Protein AF-A0A8J2Y7I3-F1 (afdb_monomer)

Mean predicted aligned error: 10.1 Å

pLDDT: mean 81.09, std 16.13, range [36.69, 97.31]

Organism: NCBI:txid1526572

Nearest PDB structures (foldseek):
  4r7k-assembly1_D  TM=1.883E-01  e=4.097E-01  Helicobacter pylori J99
  8aaq-assembly1_A  TM=2.638E-01  e=1.779E+00  Bombyx mori
  4fei-assembly1_A-2  TM=1.845E-01  e=6.520E+00  Deinococcus radiodurans R1 = ATCC 13939 = DSM 20539

Foldseek 3Di:
DDDDDDPPDPPPPPPDDDDPLAQDAQDDLLGLCVLQLVQCPPPDHPPVQFRAFDDDDPDGDPFKTWGSGAAAPWTKIKGKDAQPPNRFKIKIKIKYWNDDDAAPPQVVVVVVLVVSQVVNVVSVVVRVPDQWDWDWDFDDPQFPTKIKIFIDGPDDPDDPPPDDDDRQKMWMWTAADPPRDDDDHHGIIIMIMGMDMDTDD

Sequence (201 aa):
MRRVTALILPALVLAACSGDNKAIAASGPCGPLQPVFDSRTNAVPFETVRKAKFKLGEVELDDKVTTGITLGDNLCTTSVMEGFFGQDANIYIFNCPVFQAGTLDREANEARAMEAFSRVEAMVTSCLGPDFIAETSEESTDLEVFRKTIWDFVDPPEIAAGSFRADPAYLELSYSPFMRGRSGPSGWLVELQLQEQRATE

Solvent-accessible surface area (backbone atoms only — not comparable to full-atom values): 11793 Å² total; per-residue (Å²): 141,83,80,90,79,89,81,78,78,80,80,78,76,85,81,78,85,83,69,87,76,63,64,58,79,61,59,63,97,41,36,60,49,24,64,53,63,66,20,62,77,42,96,56,61,45,53,87,42,54,68,44,68,29,62,66,84,92,44,71,40,93,52,33,26,30,34,31,39,55,39,79,95,29,72,19,34,37,36,54,47,74,46,44,85,91,50,52,24,31,40,33,34,41,42,27,46,46,40,76,43,55,65,70,62,52,72,70,48,46,58,54,41,52,52,53,45,56,55,49,51,55,46,51,57,71,58,67,46,88,61,42,43,78,49,76,46,67,79,55,98,86,41,87,41,40,35,37,38,37,40,40,59,72,78,63,80,89,69,64,90,91,64,87,79,78,72,44,24,36,38,40,37,39,34,31,56,88,86,70,60,80,88,64,80,48,11,39,41,21,38,40,38,39,39,48,79,41,71,56,130

Radius of gyration: 21.7 Å; Cα contacts (8 Å, |Δi|>4): 371; chains: 1; bounding box: 41×83×61 Å

Structure (mmCIF, N/CA/C/O backbone):
data_AF-A0A8J2Y7I3-F1
#
_entry.id   AF-A0A8J2Y7I3-F1
#
loop_
_atom_site.group_PDB
_atom_site.id
_atom_site.type_symbol
_atom_site.label_atom_id
_atom_site.label_alt_id
_atom_site.label_comp_id
_atom_site.label_asym_id
_atom_site.label_entity_id
_atom_site.label_seq_id
_atom_site.pdbx_PDB_ins_code
_atom_site.Cartn_x
_atom_site.Cartn_y
_atom_site.Cartn_z
_atom_site.occupancy
_atom_site.B_iso_or_equiv
_atom_site.auth_seq_id
_atom_site.auth_comp_id
_atom_site.auth_asym_id
_atom_site.auth_atom_id
_atom_site.pdbx_PDB_model_num
ATOM 1 N N . MET A 1 1 ? -8.511 -65.157 -36.417 1.00 45.75 1 MET A N 1
ATOM 2 C CA . MET A 1 1 ? -7.705 -64.910 -35.200 1.00 45.75 1 MET A CA 1
ATOM 3 C C . MET A 1 1 ? -6.961 -63.589 -35.349 1.00 45.75 1 MET A C 1
ATOM 5 O O . MET A 1 1 ? -6.028 -63.523 -36.136 1.00 45.75 1 MET A O 1
ATOM 9 N N . ARG A 1 2 ? -7.364 -62.541 -34.623 1.00 36.69 2 ARG A N 1
ATOM 10 C CA . ARG A 1 2 ? -6.494 -61.404 -34.284 1.00 36.69 2 ARG A CA 1
ATOM 11 C C . ARG A 1 2 ? -7.032 -60.726 -33.023 1.00 36.69 2 ARG A C 1
ATOM 13 O O . ARG A 1 2 ? -8.237 -60.582 -32.860 1.00 36.69 2 ARG A O 1
ATOM 20 N N .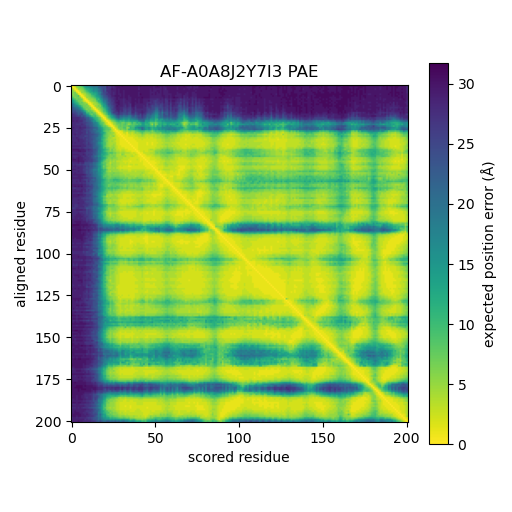 ARG A 1 3 ? -6.099 -60.471 -32.111 1.00 40.94 3 ARG A N 1
ATOM 21 C CA . ARG A 1 3 ? -6.239 -60.032 -30.720 1.00 40.94 3 ARG A CA 1
ATOM 22 C C . ARG A 1 3 ? -6.631 -58.548 -30.613 1.00 40.94 3 ARG A C 1
ATOM 24 O O . ARG A 1 3 ? -6.221 -57.796 -31.484 1.00 40.94 3 ARG A O 1
ATOM 31 N N . VAL A 1 4 ? -7.359 -58.224 -29.527 1.00 44.81 4 VAL A N 1
ATOM 32 C CA . VAL A 1 4 ? -7.098 -57.195 -28.477 1.00 44.81 4 VAL A CA 1
ATOM 33 C C . VAL A 1 4 ? -6.720 -55.797 -29.018 1.00 44.81 4 VAL A C 1
ATOM 35 O O . VAL A 1 4 ? -5.835 -55.676 -29.848 1.00 44.81 4 VAL A O 1
ATOM 38 N N . THR A 1 5 ? -7.369 -54.694 -28.633 1.00 48.00 5 THR A N 1
ATOM 39 C CA . THR A 1 5 ? -7.278 -54.111 -27.283 1.00 48.00 5 THR A CA 1
ATOM 40 C C . THR A 1 5 ? -8.409 -53.108 -27.048 1.00 48.00 5 THR A C 1
ATOM 42 O O . THR A 1 5 ? -8.577 -52.164 -27.816 1.00 48.00 5 THR A O 1
ATOM 45 N N . ALA A 1 6 ? -9.154 -53.295 -25.958 1.00 50.59 6 ALA A N 1
ATOM 46 C CA . ALA A 1 6 ? -10.011 -52.272 -25.379 1.00 50.59 6 ALA A CA 1
ATOM 47 C C . ALA A 1 6 ? -9.127 -51.209 -24.707 1.00 50.59 6 ALA A C 1
ATOM 49 O O . ALA A 1 6 ? -8.433 -51.509 -23.737 1.00 50.59 6 ALA A O 1
ATOM 50 N N . LEU A 1 7 ? -9.136 -49.983 -25.227 1.00 44.59 7 LEU A N 1
ATOM 51 C CA . LEU A 1 7 ? -8.574 -48.816 -24.550 1.00 44.59 7 LEU A CA 1
ATOM 52 C C . LEU A 1 7 ? -9.696 -48.169 -23.734 1.00 44.59 7 LEU A C 1
ATOM 54 O O . LEU A 1 7 ? -10.462 -47.348 -24.228 1.00 44.59 7 LEU A O 1
ATOM 58 N N . ILE A 1 8 ? -9.815 -48.601 -22.482 1.00 49.00 8 ILE A N 1
ATOM 59 C CA . ILE A 1 8 ? -10.573 -47.885 -21.459 1.00 49.00 8 ILE A CA 1
ATOM 60 C C . ILE A 1 8 ? -9.664 -46.735 -21.019 1.00 49.00 8 ILE A C 1
ATOM 62 O O . ILE A 1 8 ? -8.677 -46.965 -20.323 1.00 49.00 8 ILE A O 1
ATOM 66 N N . LEU A 1 9 ? -9.948 -45.513 -21.478 1.00 41.12 9 LEU A N 1
ATOM 67 C CA . LEU A 1 9 ? -9.339 -44.311 -20.910 1.00 41.12 9 LEU A CA 1
ATOM 68 C C . LEU A 1 9 ? -9.836 -44.162 -19.462 1.00 41.12 9 LEU A C 1
ATOM 70 O O . LEU A 1 9 ? -11.047 -44.036 -19.263 1.00 41.12 9 LEU A O 1
ATOM 74 N N . PRO A 1 10 ? -8.955 -44.112 -18.451 1.00 45.62 10 PRO A N 1
ATOM 75 C CA . PRO A 1 10 ? -9.337 -43.577 -17.162 1.00 45.62 10 PRO A CA 1
ATOM 76 C C . PRO A 1 10 ? -9.386 -42.055 -17.314 1.00 45.62 10 PRO A C 1
ATOM 78 O O . PRO A 1 10 ? -8.354 -41.388 -17.386 1.00 45.62 10 PRO A O 1
ATOM 81 N N . ALA A 1 11 ? -10.594 -41.498 -17.397 1.00 46.88 11 ALA A N 1
ATOM 82 C CA . ALA A 1 11 ? -10.802 -40.081 -17.146 1.00 46.88 11 ALA A CA 1
ATOM 83 C C . ALA A 1 11 ? -10.459 -39.833 -15.671 1.00 46.88 11 ALA A C 1
ATOM 85 O O . ALA A 1 11 ? -11.276 -40.057 -14.779 1.00 46.88 11 ALA A O 1
ATOM 86 N N . LEU A 1 12 ? -9.207 -39.450 -15.419 1.00 48.09 12 LEU A N 1
ATOM 87 C CA . LEU A 1 12 ? -8.770 -38.896 -14.147 1.00 48.09 12 LEU A CA 1
ATOM 88 C C . LEU A 1 12 ? -9.594 -37.637 -13.884 1.00 48.09 12 LEU A C 1
ATOM 90 O O . LEU A 1 12 ? -9.344 -36.571 -14.443 1.00 48.09 12 LEU A O 1
ATOM 94 N N . VAL A 1 13 ? -10.601 -37.784 -13.031 1.00 47.31 13 VAL A N 1
ATOM 95 C CA . VAL A 1 13 ? -11.287 -36.672 -12.389 1.00 47.31 13 VAL A CA 1
ATOM 96 C C . VAL A 1 13 ? -10.284 -36.059 -11.412 1.00 47.31 13 VAL A C 1
ATOM 98 O O . VAL A 1 13 ? -10.149 -36.503 -10.275 1.00 47.31 13 VAL A O 1
ATOM 101 N N . LEU A 1 14 ? -9.543 -35.051 -11.873 1.00 40.88 14 LEU A N 1
ATOM 102 C CA . LEU A 1 14 ? -8.829 -34.105 -11.014 1.00 40.88 14 LEU A CA 1
ATOM 103 C C . LEU A 1 14 ? -9.869 -33.194 -10.345 1.00 40.88 14 LEU A C 1
ATOM 105 O O . LEU A 1 14 ? -10.012 -32.026 -10.684 1.00 40.88 14 LEU A O 1
ATOM 109 N N . ALA A 1 15 ? -10.640 -33.757 -9.418 1.00 50.94 15 ALA A N 1
ATOM 110 C CA . ALA A 1 15 ? -11.396 -32.995 -8.437 1.00 50.94 15 ALA A CA 1
ATOM 111 C C . ALA A 1 15 ? -10.616 -33.059 -7.124 1.00 50.94 15 ALA A C 1
ATOM 113 O O . ALA A 1 15 ? -10.857 -33.922 -6.285 1.00 50.94 15 ALA A O 1
ATOM 114 N N . ALA A 1 16 ? -9.636 -32.171 -6.976 1.00 39.75 16 ALA A N 1
ATOM 115 C CA . ALA A 1 16 ? -9.019 -31.900 -5.689 1.00 39.75 16 ALA A CA 1
ATOM 116 C C . ALA A 1 16 ? -8.517 -30.451 -5.642 1.00 39.75 16 ALA A C 1
ATOM 118 O O . ALA A 1 16 ? -7.745 -30.024 -6.496 1.00 39.75 16 ALA A O 1
ATOM 119 N N . CYS A 1 17 ? -8.955 -29.756 -4.589 1.00 39.66 17 CYS A N 1
ATOM 120 C CA . CYS A 1 17 ? -8.403 -28.515 -4.045 1.00 39.66 17 CYS A CA 1
ATOM 121 C C . CYS A 1 17 ? -8.748 -27.202 -4.767 1.00 39.66 17 CYS A C 1
ATOM 123 O O . CYS A 1 17 ? -7.866 -26.453 -5.169 1.00 39.66 17 CYS A O 1
ATOM 125 N N . SER A 1 18 ? -10.031 -26.840 -4.802 1.00 38.44 18 SER A N 1
ATOM 126 C CA . SER A 1 18 ? -10.415 -25.424 -4.777 1.00 38.44 18 SER A CA 1
ATOM 127 C C . SER A 1 18 ? -10.920 -25.090 -3.375 1.00 38.44 18 SER A C 1
ATOM 129 O O . SER A 1 18 ? -12.122 -25.125 -3.118 1.00 38.44 18 SER A O 1
ATOM 131 N N . GLY A 1 19 ? -9.994 -24.819 -2.450 1.00 42.75 19 GLY A N 1
ATOM 132 C CA . GLY A 1 19 ? -10.342 -23.994 -1.292 1.00 42.75 19 GLY A CA 1
ATOM 133 C C . GLY A 1 19 ? -10.912 -22.669 -1.801 1.00 42.75 19 GLY A C 1
ATOM 134 O O . GLY A 1 19 ? -10.543 -22.235 -2.894 1.00 42.75 19 GLY A O 1
ATOM 135 N N . ASP A 1 20 ? -11.835 -22.074 -1.049 1.00 44.38 20 ASP A N 1
ATOM 136 C CA . ASP A 1 20 ? -12.648 -20.898 -1.395 1.00 44.38 20 ASP A CA 1
ATOM 137 C C . ASP A 1 20 ? -11.856 -19.580 -1.597 1.00 44.38 20 ASP A C 1
ATOM 139 O O . ASP A 1 20 ? -12.253 -18.503 -1.160 1.00 44.38 20 ASP A O 1
ATOM 143 N N . ASN A 1 21 ? -10.756 -19.619 -2.346 1.00 51.75 21 ASN A N 1
ATOM 144 C CA . ASN A 1 21 ? -9.993 -18.468 -2.821 1.00 51.75 21 ASN A CA 1
ATOM 145 C C . ASN A 1 21 ? -10.613 -17.901 -4.104 1.00 51.75 21 ASN A C 1
ATOM 147 O O . ASN A 1 21 ? -9.917 -17.613 -5.078 1.00 51.75 21 ASN A O 1
ATOM 151 N N . LYS A 1 22 ? -11.943 -17.774 -4.154 1.00 58.47 22 LYS A N 1
ATOM 152 C CA . LYS A 1 22 ? -12.572 -17.049 -5.260 1.00 58.47 22 LYS A CA 1
ATOM 153 C C . LYS A 1 22 ? -12.200 -15.577 -5.130 1.00 58.47 22 LYS A C 1
ATOM 155 O O . LYS A 1 22 ? -12.547 -14.939 -4.131 1.00 58.47 22 LYS A O 1
ATOM 160 N N . ALA A 1 23 ? -11.506 -15.070 -6.148 1.00 63.53 23 ALA A N 1
ATOM 161 C CA . ALA A 1 23 ? -11.248 -13.648 -6.305 1.00 63.53 23 ALA A CA 1
ATOM 162 C C . ALA A 1 23 ? -12.571 -12.881 -6.195 1.00 63.53 23 ALA A C 1
ATOM 164 O O . ALA A 1 23 ? -13.591 -13.288 -6.765 1.00 63.53 23 ALA A O 1
ATOM 165 N N . ILE A 1 24 ? -12.568 -11.799 -5.423 1.00 71.88 24 ILE A N 1
ATOM 166 C CA . ILE A 1 24 ? -13.715 -10.902 -5.345 1.00 71.88 24 ILE A CA 1
ATOM 167 C C . ILE A 1 24 ? -13.763 -10.162 -6.681 1.00 71.88 24 ILE A C 1
ATOM 169 O O . ILE A 1 24 ? -12.772 -9.571 -7.107 1.00 71.88 24 ILE A O 1
ATOM 173 N N . ALA A 1 25 ? -14.898 -10.248 -7.374 1.00 61.50 25 ALA A N 1
ATOM 174 C CA . ALA A 1 25 ? -15.054 -9.591 -8.661 1.00 61.50 25 ALA A CA 1
ATOM 175 C C . ALA A 1 25 ? -14.895 -8.073 -8.493 1.00 61.50 25 ALA A C 1
ATOM 177 O O . 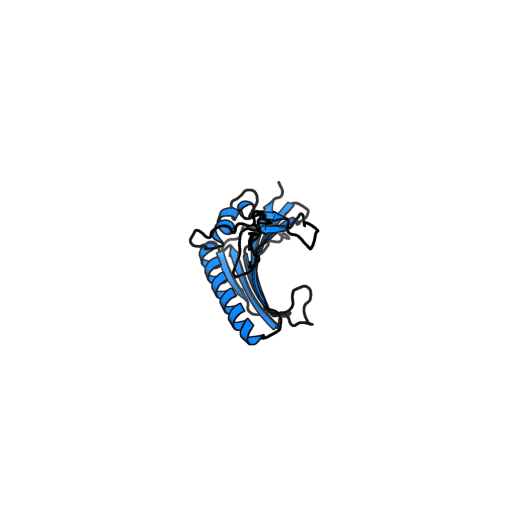ALA A 1 25 ? -15.534 -7.471 -7.631 1.00 61.50 25 ALA A O 1
ATOM 178 N N . ALA A 1 26 ? -14.054 -7.466 -9.331 1.00 64.94 26 ALA A N 1
ATOM 179 C CA . ALA A 1 26 ? -13.940 -6.019 -9.411 1.00 64.94 26 ALA A CA 1
ATOM 180 C C . ALA A 1 26 ? -15.267 -5.438 -9.921 1.00 64.94 26 ALA A C 1
ATOM 182 O O . ALA A 1 26 ? -15.708 -5.753 -11.028 1.00 64.94 26 ALA A O 1
ATOM 183 N N . SER A 1 27 ? -15.903 -4.586 -9.126 1.00 64.81 27 SER A N 1
ATOM 184 C CA . SER A 1 27 ? -17.104 -3.854 -9.522 1.00 64.81 27 SER A CA 1
ATOM 185 C C . SER A 1 27 ? -17.037 -2.458 -8.929 1.00 64.81 27 SER A C 1
ATOM 187 O O . SER A 1 27 ? -16.924 -2.352 -7.717 1.00 64.81 27 SER A O 1
ATOM 189 N N . GLY A 1 28 ? -17.110 -1.413 -9.755 1.00 77.56 28 GLY A N 1
ATOM 190 C CA . GLY A 1 28 ? -17.073 -0.015 -9.310 1.00 77.56 28 GLY A CA 1
ATOM 191 C C . GLY A 1 28 ? -15.923 0.798 -9.919 1.00 77.56 28 GLY A C 1
ATOM 192 O O . GLY A 1 28 ? -15.053 0.233 -10.588 1.00 77.56 28 GLY A O 1
ATOM 193 N N . PRO A 1 29 ? -15.922 2.129 -9.722 1.00 82.88 29 PRO A N 1
ATOM 194 C CA . PRO A 1 29 ? -14.908 3.033 -10.274 1.00 82.88 29 PRO A CA 1
ATOM 195 C C . PRO A 1 29 ? -13.489 2.742 -9.763 1.00 82.88 29 PRO A C 1
ATOM 197 O O . PRO A 1 29 ? -12.528 3.022 -10.470 1.00 82.88 29 PRO A O 1
ATOM 200 N N . CYS A 1 30 ? -13.355 2.111 -8.591 1.00 87.00 30 CYS A N 1
ATOM 201 C CA . CYS A 1 30 ? -12.068 1.737 -7.999 1.00 87.00 30 CYS A CA 1
ATOM 202 C C . CYS A 1 30 ? -11.513 0.387 -8.457 1.00 87.00 30 CYS A C 1
ATOM 204 O O . CYS A 1 30 ? -10.521 -0.098 -7.906 1.00 87.00 30 CYS A O 1
ATOM 206 N N . GLY A 1 31 ? -12.159 -0.253 -9.435 1.00 87.00 31 GLY A N 1
ATOM 207 C CA . GLY A 1 31 ? -11.710 -1.528 -9.979 1.00 87.00 31 GLY A CA 1
ATOM 208 C C . GLY A 1 31 ? -11.547 -2.595 -8.883 1.00 87.00 31 GLY A C 1
ATOM 209 O O . GLY A 1 31 ? -12.456 -2.769 -8.067 1.00 87.00 31 GLY A O 1
ATOM 210 N N . PRO A 1 32 ? -10.411 -3.319 -8.835 1.00 88.06 32 PRO A N 1
ATOM 211 C CA . PRO A 1 32 ? -10.169 -4.350 -7.824 1.00 88.06 32 PRO A CA 1
ATOM 212 C C . PRO A 1 32 ? -10.141 -3.832 -6.381 1.00 88.06 32 PRO A C 1
ATOM 214 O O . PRO A 1 32 ? -10.346 -4.618 -5.464 1.00 88.06 32 PRO A O 1
ATOM 217 N N . LEU A 1 33 ? -9.900 -2.534 -6.159 1.00 89.88 33 LEU A N 1
ATOM 218 C CA . LEU A 1 33 ? -9.852 -1.953 -4.816 1.00 89.88 33 LEU A CA 1
ATOM 219 C C . LEU A 1 33 ? -11.216 -1.514 -4.287 1.00 89.88 33 LEU A C 1
ATOM 221 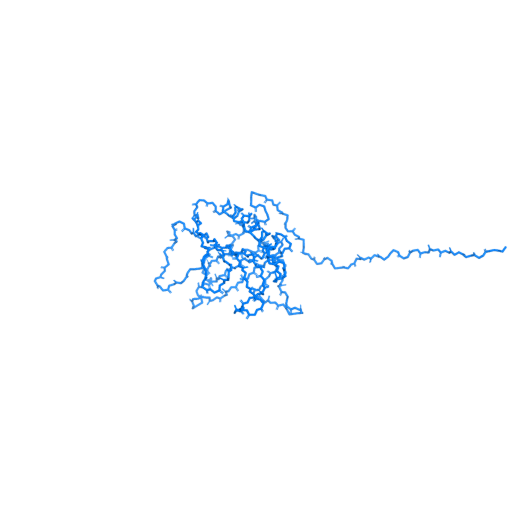O O . LEU A 1 33 ? -11.307 -1.188 -3.106 1.00 89.88 33 LEU A O 1
ATOM 225 N N . GLN A 1 34 ? -12.276 -1.519 -5.105 1.00 89.94 34 GLN A N 1
ATOM 226 C CA . GLN A 1 34 ? -13.598 -1.079 -4.645 1.00 89.94 34 GLN A CA 1
ATOM 227 C C . GLN A 1 34 ? -14.035 -1.768 -3.340 1.00 89.94 34 GLN A C 1
ATOM 229 O O . GLN A 1 34 ? -14.357 -1.054 -2.394 1.00 89.94 34 GLN A O 1
ATOM 234 N N . PRO A 1 35 ? -13.948 -3.108 -3.203 1.00 89.62 35 PRO A N 1
ATOM 235 C CA . PRO A 1 35 ? -14.367 -3.775 -1.972 1.00 89.62 35 PRO A CA 1
ATOM 236 C C . PRO A 1 35 ? -13.547 -3.350 -0.748 1.00 89.62 35 PRO A C 1
ATOM 238 O O . PRO A 1 35 ? -14.047 -3.382 0.372 1.00 89.62 35 PRO A O 1
ATOM 241 N N . VAL A 1 36 ? -12.287 -2.950 -0.956 1.00 90.12 36 VAL A N 1
ATOM 242 C CA . VAL A 1 36 ? -11.408 -2.456 0.107 1.00 90.12 36 VAL A CA 1
ATOM 243 C C . VAL A 1 36 ? -11.879 -1.080 0.561 1.00 90.12 36 VAL A C 1
ATOM 245 O O . VAL A 1 36 ? -12.068 -0.883 1.757 1.00 90.12 36 VAL A O 1
ATOM 248 N N . PHE A 1 37 ? -12.140 -0.162 -0.374 1.00 87.88 37 PHE A N 1
ATOM 249 C CA . PHE A 1 37 ? -12.641 1.177 -0.053 1.00 87.88 37 PHE A CA 1
ATOM 250 C C . PHE A 1 37 ? -14.029 1.154 0.593 1.00 87.88 37 PHE A C 1
ATOM 252 O O . PHE A 1 37 ? -14.249 1.871 1.568 1.00 87.88 37 PHE A O 1
ATOM 259 N N . ASP A 1 38 ? -14.919 0.277 0.134 1.00 85.62 38 ASP A N 1
ATOM 260 C CA . ASP A 1 38 ? -16.250 0.110 0.725 1.00 85.62 38 ASP A CA 1
ATOM 261 C C . ASP A 1 38 ? -16.156 -0.398 2.176 1.00 85.62 38 ASP A C 1
ATOM 263 O O . ASP A 1 38 ? -16.920 0.014 3.049 1.00 85.62 38 ASP A O 1
ATOM 267 N N . SER A 1 39 ? -15.169 -1.256 2.460 1.00 84.31 39 SER A N 1
ATOM 268 C CA . SER A 1 39 ? -14.995 -1.900 3.767 1.00 84.31 39 SER A CA 1
ATOM 269 C C . SER A 1 39 ? -14.407 -1.014 4.869 1.00 84.31 39 SER A C 1
ATOM 271 O O . SER A 1 39 ? -14.374 -1.429 6.027 1.00 84.31 39 SER A O 1
ATOM 273 N N . ARG A 1 40 ? -13.953 0.199 4.534 1.00 76.25 40 ARG A N 1
ATOM 274 C CA . ARG A 1 40 ? -13.357 1.163 5.484 1.00 76.25 40 ARG A CA 1
ATOM 275 C C . ARG A 1 40 ? -14.366 1.687 6.502 1.00 76.25 40 ARG A C 1
ATOM 277 O O . ARG A 1 40 ? -14.021 2.178 7.566 1.00 76.25 40 ARG A O 1
ATOM 284 N N . THR A 1 41 ? -15.650 1.604 6.167 1.00 77.31 41 THR A N 1
ATOM 285 C CA . THR A 1 41 ? -16.737 2.061 7.043 1.00 77.31 41 THR A CA 1
ATOM 286 C C . THR A 1 41 ? -17.293 0.953 7.938 1.00 77.31 41 THR A C 1
ATOM 288 O O . THR A 1 41 ? -18.167 1.217 8.762 1.00 77.31 41 THR A O 1
ATOM 291 N N . ASN A 1 42 ? -16.786 -0.276 7.810 1.00 84.00 42 ASN A N 1
ATOM 292 C CA . ASN A 1 42 ? -17.199 -1.394 8.650 1.00 84.00 42 ASN A CA 1
ATOM 293 C C . ASN A 1 42 ? -16.734 -1.212 10.100 1.00 84.00 42 ASN A C 1
ATOM 295 O O . ASN A 1 42 ? -15.761 -0.511 10.372 1.00 84.00 42 ASN A O 1
ATOM 299 N N . ALA A 1 43 ? -17.394 -1.921 11.022 1.00 83.56 43 ALA A N 1
ATOM 300 C CA . ALA A 1 43 ? -16.982 -1.976 12.426 1.00 83.56 43 ALA A CA 1
ATOM 301 C C . ALA A 1 43 ? -15.543 -2.500 12.577 1.00 83.56 43 ALA A C 1
ATOM 303 O O . ALA A 1 43 ? -14.744 -1.923 13.309 1.00 83.56 43 ALA A O 1
ATOM 304 N N . VAL A 1 44 ? -15.194 -3.548 11.822 1.00 87.38 44 VAL A N 1
ATOM 305 C CA . VAL A 1 44 ? -13.818 -4.032 11.680 1.00 87.38 44 VAL A CA 1
ATOM 306 C C . VAL A 1 44 ? -13.317 -3.693 10.269 1.00 87.38 44 VAL A C 1
ATOM 308 O O . VAL A 1 44 ? -13.826 -4.249 9.285 1.00 87.38 44 VAL A O 1
ATOM 311 N N . PRO A 1 45 ? -12.308 -2.813 10.128 1.00 88.56 45 PRO A N 1
ATOM 312 C CA . PRO A 1 45 ? -11.791 -2.426 8.821 1.00 88.56 45 PRO A CA 1
ATOM 313 C C . PRO A 1 45 ? -11.280 -3.623 8.013 1.00 88.56 45 PRO A C 1
ATOM 315 O O . PRO A 1 45 ? -10.654 -4.558 8.535 1.00 88.56 45 PRO A O 1
ATOM 318 N N . PHE A 1 46 ? -11.557 -3.593 6.708 1.00 90.56 46 PHE A N 1
ATOM 319 C CA . PHE A 1 46 ? -11.156 -4.613 5.731 1.00 90.56 46 PHE A CA 1
ATOM 320 C C . PHE A 1 46 ? -11.708 -6.023 5.977 1.00 90.56 46 PHE A C 1
ATOM 322 O O . PHE A 1 46 ? -11.301 -6.962 5.298 1.00 90.56 46 PHE A O 1
ATOM 329 N N . GLU A 1 47 ? -12.636 -6.214 6.918 1.00 89.12 47 GLU A N 1
ATOM 330 C CA . GLU A 1 47 ? -13.153 -7.545 7.254 1.00 89.12 47 GLU A CA 1
ATOM 331 C C . GLU A 1 47 ? -13.807 -8.248 6.058 1.00 89.12 47 GLU A C 1
ATOM 333 O O . GLU A 1 47 ? -13.569 -9.431 5.823 1.00 89.12 47 GLU A O 1
ATOM 338 N N . THR A 1 48 ? -14.555 -7.515 5.234 1.00 88.06 48 THR A N 1
ATOM 339 C CA . THR A 1 48 ? -15.310 -8.077 4.103 1.00 88.06 48 THR A CA 1
ATOM 340 C C . THR A 1 48 ? -14.432 -8.623 2.979 1.00 88.06 48 THR A C 1
ATOM 342 O O . THR A 1 48 ? -14.901 -9.436 2.179 1.00 88.06 48 THR A O 1
ATOM 345 N N . VAL A 1 49 ? -13.163 -8.206 2.903 1.00 90.31 49 VAL A N 1
ATOM 346 C CA . VAL A 1 49 ? -12.221 -8.706 1.892 1.00 90.31 49 VAL A CA 1
ATOM 347 C C . VAL A 1 49 ? -11.389 -9.893 2.377 1.00 90.31 49 VAL A C 1
ATOM 349 O O . VAL A 1 49 ? -10.728 -10.531 1.555 1.00 90.31 49 VAL A O 1
ATOM 352 N N . ARG A 1 50 ? -11.439 -10.226 3.675 1.00 91.31 50 ARG A N 1
ATOM 353 C CA . ARG A 1 50 ? -10.704 -11.345 4.287 1.00 91.31 50 ARG A CA 1
ATOM 354 C C . ARG A 1 50 ? -11.218 -12.692 3.771 1.00 91.31 50 ARG A C 1
ATOM 356 O O . ARG A 1 50 ? -12.418 -12.882 3.580 1.00 91.31 50 ARG A O 1
ATOM 363 N N . LYS A 1 51 ? -10.305 -13.641 3.539 1.00 90.81 51 LYS A N 1
ATOM 364 C CA . LYS A 1 51 ? -10.630 -14.991 3.039 1.00 90.81 51 LYS A CA 1
ATOM 365 C C . LYS A 1 51 ? -10.122 -16.103 3.939 1.00 90.81 51 LYS A C 1
ATOM 367 O O . LYS A 1 51 ? -10.918 -16.894 4.429 1.00 90.81 51 LYS A O 1
ATOM 372 N N . ALA A 1 52 ? -8.814 -16.171 4.154 1.00 89.19 52 ALA A N 1
ATOM 373 C CA . ALA A 1 52 ? -8.199 -17.257 4.910 1.00 89.19 52 ALA A CA 1
ATOM 374 C C . ALA A 1 52 ? -6.978 -16.767 5.680 1.00 89.19 52 ALA A C 1
ATOM 376 O O . ALA A 1 52 ? -6.275 -15.871 5.208 1.00 89.19 52 ALA A O 1
ATOM 377 N N . LYS A 1 53 ? -6.700 -17.370 6.840 1.00 90.38 53 LYS A N 1
ATOM 378 C CA . LYS A 1 53 ? -5.482 -17.094 7.615 1.00 90.38 53 LYS A CA 1
ATOM 379 C C . LYS A 1 53 ? -4.248 -17.232 6.726 1.00 90.38 53 LYS A C 1
ATOM 381 O O . LYS A 1 53 ? -4.161 -18.140 5.896 1.00 90.38 53 LYS A O 1
ATOM 386 N N . PHE A 1 54 ? -3.320 -16.292 6.861 1.00 88.69 54 PHE A N 1
ATOM 387 C CA . PHE A 1 54 ? -2.073 -16.338 6.117 1.00 88.69 54 PHE A CA 1
ATOM 388 C C . PHE A 1 54 ? -1.210 -17.480 6.649 1.00 88.69 54 PHE A C 1
ATOM 390 O O . PHE A 1 54 ? -1.145 -17.692 7.858 1.00 88.69 54 PHE A O 1
ATOM 397 N N . LYS A 1 55 ? -0.545 -18.209 5.748 1.00 88.94 55 LYS A N 1
ATOM 398 C CA . LYS A 1 55 ? 0.301 -19.349 6.109 1.00 88.94 55 LYS A CA 1
ATOM 399 C C . LYS A 1 55 ? 1.759 -19.101 5.756 1.00 88.94 55 LYS A C 1
ATOM 401 O O . LYS A 1 55 ? 2.069 -18.700 4.636 1.00 88.94 55 LYS A O 1
ATOM 406 N N . LEU A 1 56 ? 2.650 -19.399 6.697 1.00 84.75 56 LEU A N 1
ATOM 407 C CA . LEU A 1 56 ? 4.087 -19.547 6.471 1.00 84.75 56 LEU A CA 1
ATOM 408 C C . LEU A 1 56 ? 4.433 -21.036 6.551 1.00 84.75 56 LEU A C 1
ATOM 410 O O . LEU A 1 56 ? 4.616 -21.595 7.633 1.00 84.75 56 LEU A O 1
ATOM 414 N N . GLY A 1 57 ? 4.476 -21.696 5.392 1.00 87.94 57 GLY A N 1
ATOM 415 C CA . GLY A 1 57 ? 4.498 -23.158 5.339 1.00 87.94 57 GLY A CA 1
ATOM 416 C C . GLY A 1 57 ? 3.198 -23.727 5.910 1.00 87.94 57 GLY A C 1
ATOM 417 O O . GLY A 1 57 ? 2.118 -23.365 5.454 1.00 87.94 57 GLY A O 1
ATOM 418 N N . GLU A 1 58 ? 3.304 -24.572 6.934 1.00 87.88 58 GLU A N 1
ATOM 419 C CA . GLU A 1 58 ? 2.147 -25.180 7.613 1.00 87.88 58 GLU A CA 1
ATOM 420 C C . GLU A 1 58 ? 1.614 -24.345 8.792 1.00 87.88 58 GLU A C 1
ATOM 422 O O . GLU A 1 58 ? 0.607 -24.705 9.399 1.00 87.88 58 GLU A O 1
ATOM 427 N N . VAL A 1 59 ? 2.281 -23.239 9.140 1.00 88.75 59 VAL A N 1
ATOM 428 C CA . VAL A 1 59 ? 1.919 -22.406 10.295 1.00 88.75 59 VAL A CA 1
ATOM 429 C C . VAL A 1 59 ? 0.969 -21.295 9.863 1.00 88.75 59 VAL A C 1
ATOM 431 O O . VAL A 1 59 ? 1.314 -20.490 8.998 1.00 88.75 59 VAL A O 1
ATOM 434 N N . GLU A 1 60 ? -0.212 -21.238 10.477 1.00 91.38 60 GLU A N 1
ATOM 435 C CA . GLU A 1 60 ? -1.150 -20.119 10.344 1.00 91.38 60 GLU A CA 1
ATOM 436 C C . GLU A 1 60 ? -0.720 -18.950 11.238 1.00 91.38 60 GLU A C 1
ATOM 438 O O . GLU A 1 60 ? -0.307 -19.154 12.377 1.00 91.38 60 GLU A O 1
ATOM 443 N N . LEU A 1 61 ? -0.806 -17.729 10.710 1.00 86.00 61 LEU A N 1
ATOM 444 C CA . LEU A 1 61 ? -0.580 -16.501 11.468 1.00 86.00 61 LEU A CA 1
ATOM 445 C C . LEU A 1 61 ? -1.917 -15.919 11.922 1.00 86.00 61 LEU A C 1
ATOM 447 O O . LEU A 1 61 ? -2.824 -15.727 11.109 1.00 86.00 61 LEU A O 1
ATOM 451 N N . ASP A 1 62 ? -2.035 -15.618 13.213 1.00 84.25 62 ASP A N 1
ATOM 452 C CA . ASP A 1 62 ? -3.294 -15.161 13.804 1.00 84.25 62 ASP A CA 1
ATOM 453 C C . ASP A 1 62 ? -3.656 -13.727 13.409 1.00 84.25 62 ASP A C 1
ATOM 455 O O . ASP A 1 62 ? -4.834 -13.419 13.215 1.00 84.25 62 ASP A O 1
ATOM 459 N N . ASP A 1 63 ? -2.652 -12.884 13.219 1.00 85.38 63 ASP A N 1
ATOM 460 C CA . ASP A 1 63 ? -2.757 -11.451 12.965 1.00 85.38 63 ASP A CA 1
ATOM 461 C C . ASP A 1 63 ? -2.788 -11.095 11.474 1.00 85.38 63 ASP A C 1
ATOM 463 O O . ASP A 1 63 ? -3.019 -9.937 11.135 1.00 85.38 63 ASP A O 1
ATOM 467 N N . LYS A 1 64 ? -2.583 -12.069 10.573 1.00 90.75 64 LYS A N 1
ATOM 468 C CA . LYS A 1 64 ? -2.499 -11.852 9.123 1.00 90.75 64 LYS A CA 1
ATOM 469 C C . LYS A 1 64 ? -3.426 -12.777 8.342 1.00 90.75 64 LYS A C 1
ATOM 471 O O . LYS A 1 64 ? -3.485 -13.986 8.549 1.00 90.75 64 LYS A O 1
ATOM 476 N N . VAL A 1 65 ? -4.135 -12.208 7.374 1.00 92.50 65 VAL A N 1
ATOM 477 C CA . VAL A 1 65 ? -5.161 -12.888 6.580 1.00 92.50 65 VAL A CA 1
ATOM 478 C C . VAL A 1 65 ? -4.948 -12.567 5.105 1.00 92.50 65 VAL A C 1
ATOM 480 O O . VAL A 1 65 ? -4.648 -11.437 4.728 1.00 92.50 65 VAL A O 1
ATOM 483 N N . THR A 1 66 ? -5.094 -13.568 4.249 1.00 93.19 66 THR A N 1
ATOM 484 C CA . THR A 1 66 ? -5.187 -13.380 2.799 1.00 93.19 66 THR A CA 1
ATOM 485 C C . THR A 1 66 ? -6.530 -12.761 2.430 1.00 93.19 66 THR A C 1
ATOM 487 O O . THR A 1 66 ? -7.553 -13.033 3.066 1.00 93.19 66 THR A O 1
ATOM 490 N N . THR A 1 67 ? -6.536 -11.929 1.395 1.00 91.75 67 THR A N 1
ATOM 491 C CA . THR A 1 67 ? -7.769 -11.330 0.878 1.00 91.75 67 THR A CA 1
ATOM 492 C C . THR A 1 67 ? -8.218 -12.008 -0.408 1.00 91.75 67 THR A C 1
ATOM 494 O O . THR A 1 67 ? -7.478 -12.772 -1.018 1.00 91.75 67 THR A O 1
ATOM 497 N N . GLY A 1 68 ? -9.436 -11.707 -0.853 1.00 88.38 68 GLY A N 1
ATOM 498 C CA . GLY A 1 68 ? -9.889 -12.051 -2.201 1.00 88.38 68 GLY A CA 1
ATOM 499 C C . GLY A 1 68 ? -9.451 -11.046 -3.270 1.00 88.38 68 GLY A C 1
ATOM 500 O O . GLY A 1 68 ? -9.987 -11.098 -4.374 1.00 88.38 68 GLY A O 1
ATOM 501 N N . ILE A 1 69 ? -8.561 -10.107 -2.934 1.00 90.56 69 ILE A N 1
ATOM 502 C CA . ILE A 1 69 ? -8.144 -8.993 -3.788 1.00 90.56 69 ILE A CA 1
ATOM 503 C C . ILE A 1 69 ? -6.750 -9.270 -4.343 1.00 90.56 69 ILE A C 1
ATOM 505 O O . ILE A 1 69 ? -5.854 -9.724 -3.628 1.00 90.56 69 ILE A O 1
ATOM 509 N N . THR A 1 70 ? -6.572 -8.962 -5.623 1.00 90.19 70 THR A N 1
ATOM 510 C CA . THR A 1 70 ? -5.289 -9.045 -6.321 1.00 90.19 70 THR A CA 1
ATOM 511 C C . THR A 1 70 ? -5.025 -7.751 -7.075 1.00 90.19 70 THR A C 1
ATOM 513 O O . THR A 1 70 ? -5.922 -7.239 -7.751 1.00 90.19 70 THR A O 1
ATOM 516 N N . LEU A 1 71 ? -3.791 -7.251 -7.013 1.00 88.25 71 LEU A N 1
ATOM 517 C CA . LEU A 1 71 ? -3.304 -6.178 -7.880 1.00 88.25 71 LEU A CA 1
ATOM 518 C C . LEU A 1 71 ? -2.147 -6.707 -8.727 1.00 88.25 71 LEU A C 1
ATOM 520 O O . LEU A 1 71 ? -1.138 -7.170 -8.201 1.00 88.25 71 LEU A O 1
ATOM 524 N N . GLY A 1 72 ? -2.306 -6.665 -10.052 1.00 84.25 72 GLY A N 1
ATOM 525 C CA . GLY A 1 72 ? -1.431 -7.436 -10.937 1.00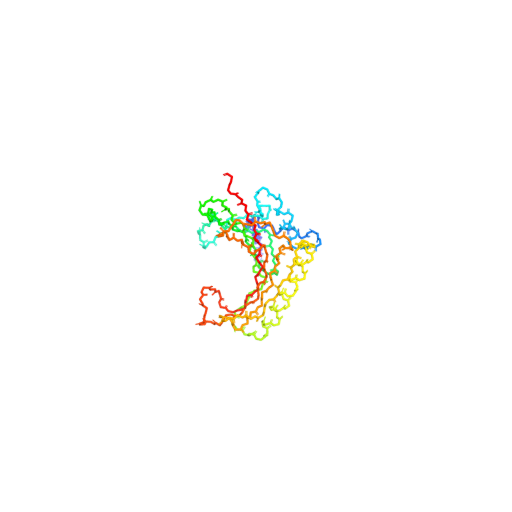 84.25 72 GLY A CA 1
ATOM 526 C C . GLY A 1 72 ? -1.595 -8.934 -10.667 1.00 84.25 72 GLY A C 1
ATOM 527 O O . GLY A 1 72 ? -2.722 -9.414 -10.559 1.00 84.25 72 GLY A O 1
ATOM 528 N N . ASP A 1 73 ? -0.477 -9.640 -10.510 1.00 84.19 73 ASP A N 1
ATOM 529 C CA . ASP A 1 73 ? -0.442 -11.089 -10.255 1.00 84.19 73 ASP A CA 1
ATOM 530 C C . ASP A 1 73 ? -0.302 -11.441 -8.761 1.00 84.19 73 ASP A C 1
ATOM 532 O O . ASP A 1 73 ? -0.080 -12.595 -8.396 1.00 84.19 73 ASP A O 1
ATOM 536 N N . ASN A 1 74 ? -0.405 -10.444 -7.882 1.00 88.38 74 ASN A N 1
ATOM 537 C CA . ASN A 1 74 ? -0.057 -10.567 -6.473 1.00 88.38 74 ASN A CA 1
ATOM 538 C C . ASN A 1 74 ? -1.296 -10.522 -5.574 1.00 88.38 74 ASN A C 1
ATOM 540 O O . ASN A 1 74 ? -2.205 -9.711 -5.768 1.00 88.38 74 ASN A O 1
ATOM 544 N N . LEU A 1 75 ? -1.314 -11.395 -4.565 1.00 89.81 75 LEU A N 1
ATOM 545 C CA . LEU A 1 75 ? -2.389 -11.486 -3.581 1.00 89.81 75 LEU A CA 1
ATOM 546 C C . LEU A 1 75 ? -2.201 -10.444 -2.478 1.00 89.81 75 LEU A C 1
ATOM 548 O O . LEU A 1 75 ? -1.147 -10.395 -1.842 1.00 89.81 75 LEU A O 1
ATOM 552 N N . CYS A 1 76 ? -3.244 -9.667 -2.199 1.00 93.75 76 CYS A N 1
ATOM 553 C CA . CYS A 1 76 ? -3.217 -8.727 -1.090 1.00 93.75 76 CYS A CA 1
ATOM 554 C C . CYS A 1 76 ? -3.520 -9.437 0.241 1.00 93.75 76 CYS A C 1
ATOM 556 O O . CYS A 1 76 ? -4.222 -10.456 0.303 1.00 93.75 76 CYS A O 1
ATOM 558 N N . THR A 1 77 ? -3.043 -8.856 1.333 1.00 95.12 77 THR A N 1
ATOM 559 C CA . THR A 1 77 ? -3.255 -9.333 2.700 1.00 95.12 77 THR A CA 1
ATOM 560 C C . THR A 1 77 ? -3.833 -8.232 3.572 1.00 95.12 77 THR A C 1
ATOM 562 O O . THR A 1 77 ? -3.687 -7.052 3.274 1.00 95.12 77 THR A O 1
ATOM 565 N N . THR A 1 78 ? -4.480 -8.618 4.661 1.00 94.56 78 THR A N 1
ATOM 566 C CA . THR A 1 78 ? -4.818 -7.707 5.751 1.00 94.56 78 THR A CA 1
ATOM 567 C C . THR A 1 78 ? -4.172 -8.197 7.029 1.00 94.56 78 THR A C 1
ATOM 569 O O . THR A 1 78 ? -4.158 -9.406 7.269 1.00 94.56 78 THR A O 1
ATOM 572 N N . SER A 1 79 ? -3.715 -7.287 7.870 1.00 93.38 79 SER A N 1
ATOM 573 C CA . SER A 1 79 ? -3.263 -7.590 9.220 1.00 93.38 79 SER A CA 1
ATOM 574 C C . SER A 1 79 ? -3.811 -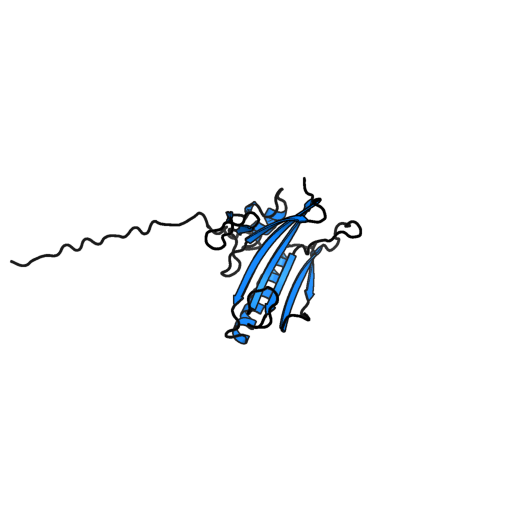6.597 10.232 1.00 93.38 79 SER A C 1
ATOM 576 O O . SER A 1 79 ? -4.323 -5.538 9.865 1.00 93.38 79 SER A O 1
ATOM 578 N N . VAL A 1 80 ? -3.721 -6.950 11.508 1.00 91.19 80 VAL A N 1
ATOM 579 C CA . VAL A 1 80 ? -4.038 -6.051 12.616 1.00 91.19 80 VAL A CA 1
ATOM 580 C C . VAL A 1 80 ? -2.853 -5.989 13.569 1.00 91.19 80 VAL A C 1
ATOM 582 O O . VAL A 1 80 ? -2.304 -7.013 13.959 1.00 91.19 80 VAL A O 1
ATOM 585 N N . MET A 1 81 ? -2.446 -4.776 13.923 1.00 88.44 81 MET A N 1
ATOM 586 C CA . MET A 1 81 ? -1.533 -4.529 15.031 1.00 88.44 81 MET A CA 1
ATOM 587 C C . MET A 1 81 ? -2.368 -4.117 16.236 1.00 88.44 81 MET A C 1
ATOM 589 O O . MET A 1 81 ? -2.907 -3.008 16.269 1.00 88.44 81 MET A O 1
ATOM 593 N N . GLU A 1 82 ? -2.510 -5.031 17.191 1.00 86.88 82 GLU A N 1
ATOM 594 C CA . GLU A 1 82 ? -3.322 -4.816 18.387 1.00 86.88 82 GLU A CA 1
ATOM 595 C C . GLU A 1 82 ? -2.559 -4.061 19.477 1.00 86.88 82 GLU A C 1
ATOM 597 O O . GLU A 1 82 ? -1.361 -4.268 19.689 1.00 86.88 82 GLU A O 1
ATOM 602 N N . GLY A 1 83 ? -3.279 -3.205 20.201 1.00 76.31 83 GLY A N 1
ATOM 603 C CA . GLY A 1 83 ? -2.795 -2.579 21.429 1.00 76.31 83 GLY A CA 1
ATOM 604 C C . GLY A 1 83 ? -1.616 -1.615 21.252 1.00 76.31 83 GLY A C 1
ATOM 605 O O . GLY A 1 83 ? -0.810 -1.424 22.170 1.00 76.31 83 GLY A O 1
ATOM 606 N N . PHE A 1 84 ? -1.506 -0.993 20.080 1.00 70.00 84 PHE A N 1
ATOM 607 C CA . PHE A 1 84 ? -0.528 0.058 19.830 1.00 70.00 84 PHE A CA 1
ATOM 608 C C . PHE A 1 84 ? -0.877 1.302 20.683 1.00 70.00 84 PHE A C 1
ATOM 610 O O . PHE A 1 84 ? -2.038 1.523 21.016 1.00 70.00 84 PHE A O 1
ATOM 617 N N . PHE A 1 85 ? 0.121 2.095 21.098 1.00 64.00 85 PHE A N 1
ATOM 618 C CA . PHE A 1 85 ? -0.038 3.231 22.040 1.00 64.00 85 PHE A CA 1
ATOM 619 C C . PHE A 1 85 ? -0.580 2.897 23.434 1.00 64.00 85 PHE A C 1
ATOM 621 O O . PHE A 1 85 ? -1.488 3.552 23.925 1.00 64.00 85 PHE A O 1
ATOM 628 N N . GLY A 1 86 ? -0.001 1.911 24.119 1.00 59.59 86 GLY A N 1
ATOM 629 C CA . GLY A 1 86 ? -0.399 1.636 25.506 1.00 59.59 86 GLY A CA 1
ATOM 630 C C . GLY A 1 86 ? -1.755 0.935 25.635 1.00 59.59 86 GLY A C 1
ATOM 631 O O . GLY A 1 86 ? -2.320 0.944 26.721 1.00 59.59 86 GLY A O 1
ATOM 632 N N . GLN A 1 87 ? -2.188 0.255 24.566 1.00 66.38 87 GLN A N 1
ATOM 633 C CA . GLN A 1 87 ? -3.424 -0.527 24.429 1.00 66.38 87 GLN A CA 1
ATOM 634 C C . GLN A 1 87 ? -4.697 0.219 24.014 1.00 66.38 87 GLN A C 1
ATOM 636 O O . GLN A 1 87 ? -5.755 -0.402 23.973 1.00 66.38 87 GLN A O 1
ATOM 641 N N . ASP A 1 88 ? -4.594 1.484 23.606 1.00 75.12 88 ASP A N 1
ATOM 642 C CA . ASP A 1 88 ? -5.771 2.314 23.305 1.00 75.12 88 ASP A CA 1
ATOM 643 C C . ASP A 1 88 ? -6.190 2.307 21.821 1.00 75.12 88 ASP A C 1
ATOM 645 O O . ASP A 1 88 ? -7.234 2.858 21.465 1.00 75.12 88 ASP A O 1
ATOM 649 N N . ALA A 1 89 ? -5.392 1.712 20.925 1.00 80.69 89 ALA A N 1
ATOM 650 C CA . ALA A 1 89 ? -5.728 1.652 19.506 1.00 80.69 89 ALA A CA 1
ATOM 651 C C . ALA A 1 89 ? -5.241 0.382 18.798 1.00 80.69 89 ALA A C 1
ATOM 653 O O . ALA A 1 89 ? -4.148 -0.132 19.046 1.00 80.69 89 ALA A O 1
ATOM 654 N N . ASN A 1 90 ?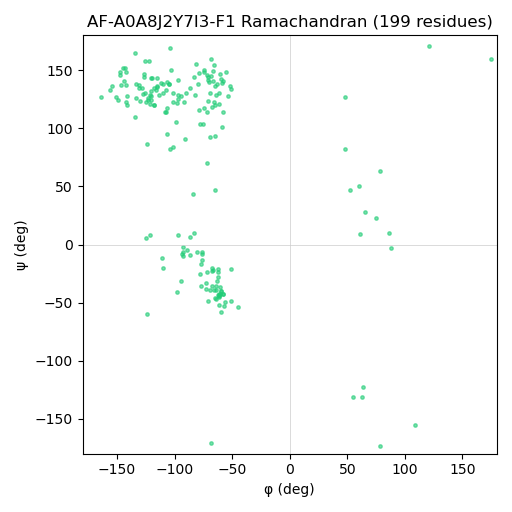 -6.041 -0.055 17.828 1.00 87.38 90 ASN A N 1
ATOM 655 C CA . ASN A 1 90 ? -5.683 -1.070 16.848 1.00 87.38 90 ASN A CA 1
ATOM 656 C C . ASN A 1 90 ? -5.415 -0.403 15.497 1.00 87.38 90 ASN A C 1
ATOM 658 O O . ASN A 1 90 ? -6.167 0.480 15.071 1.00 87.38 90 ASN A O 1
ATOM 662 N N . ILE A 1 91 ? -4.364 -0.847 14.805 1.00 88.69 91 ILE A N 1
ATOM 663 C CA . ILE A 1 91 ? -4.077 -0.431 13.427 1.00 88.69 91 ILE A CA 1
ATOM 664 C C . ILE A 1 91 ? -4.394 -1.598 12.504 1.00 88.69 91 ILE A C 1
ATOM 666 O O . ILE A 1 91 ? -3.734 -2.637 12.536 1.00 88.69 91 ILE A O 1
ATOM 670 N N . TYR A 1 92 ? -5.407 -1.418 11.669 1.00 91.19 92 TYR A N 1
ATOM 671 C CA . TYR A 1 92 ? -5.752 -2.350 10.610 1.00 91.19 92 TYR A CA 1
ATOM 672 C C . TYR A 1 92 ? -5.001 -1.958 9.351 1.00 91.19 92 TYR A C 1
ATOM 674 O O . TYR A 1 92 ? -5.018 -0.799 8.945 1.00 91.19 92 TYR A O 1
ATOM 682 N N . ILE A 1 93 ? -4.351 -2.930 8.728 1.00 93.62 93 ILE A N 1
ATOM 683 C CA . ILE A 1 93 ? -3.476 -2.712 7.584 1.00 93.62 93 ILE A CA 1
ATOM 684 C C . ILE A 1 93 ? -3.974 -3.598 6.455 1.00 93.62 93 ILE A C 1
ATOM 686 O O . ILE A 1 93 ? -4.050 -4.811 6.611 1.00 93.62 93 ILE A O 1
ATOM 690 N N . PHE A 1 94 ? -4.300 -3.011 5.313 1.00 94.88 94 PHE A N 1
ATOM 691 C CA . PHE A 1 94 ? -4.396 -3.717 4.045 1.00 94.88 94 PHE A CA 1
ATOM 692 C C . PHE A 1 94 ? -3.085 -3.498 3.301 1.00 94.88 94 PHE A C 1
ATOM 694 O O . PHE A 1 94 ? -2.711 -2.359 3.041 1.00 94.88 94 PHE A O 1
ATOM 701 N N . ASN A 1 95 ? -2.395 -4.579 2.961 1.00 95.19 95 ASN A N 1
ATOM 702 C CA . ASN A 1 95 ? -1.141 -4.535 2.231 1.00 95.19 95 ASN A CA 1
ATOM 703 C C . ASN A 1 95 ? -1.254 -5.319 0.927 1.00 95.19 95 ASN A C 1
ATOM 705 O O . ASN A 1 95 ? -1.654 -6.488 0.939 1.00 95.19 95 ASN A O 1
ATOM 709 N N . CYS A 1 96 ? -0.873 -4.706 -0.187 1.00 94.88 96 CYS A N 1
ATOM 710 C CA . CYS A 1 96 ? -0.897 -5.343 -1.488 1.00 94.88 96 CYS A CA 1
ATOM 711 C C . CYS A 1 96 ? 0.393 -5.086 -2.275 1.00 94.88 96 CYS A C 1
ATOM 713 O O . CYS A 1 96 ? 0.587 -3.974 -2.777 1.00 94.88 96 CYS A O 1
ATOM 715 N N . PRO A 1 97 ? 1.237 -6.113 -2.473 1.00 94.38 97 PRO A N 1
ATOM 716 C CA . PRO A 1 97 ? 2.282 -6.025 -3.474 1.00 94.38 97 PRO A CA 1
ATOM 717 C C . PRO A 1 97 ? 1.607 -5.902 -4.840 1.00 94.38 97 PRO A C 1
ATOM 719 O O . PRO A 1 97 ? 0.721 -6.674 -5.175 1.00 94.38 97 PRO A O 1
ATOM 722 N N . VAL A 1 98 ? 1.992 -4.907 -5.624 1.00 95.00 98 VAL A N 1
ATOM 723 C CA . VAL A 1 98 ? 1.473 -4.646 -6.973 1.00 95.00 98 VAL A CA 1
ATOM 724 C C . VAL A 1 98 ? 2.427 -5.221 -8.012 1.00 95.00 98 VAL A C 1
ATOM 726 O O . VAL A 1 98 ? 2.008 -5.807 -9.010 1.00 95.00 98 VAL A O 1
ATOM 729 N N . PHE A 1 99 ? 3.725 -5.066 -7.769 1.00 94.88 99 PHE A N 1
ATOM 730 C CA . PHE A 1 99 ? 4.788 -5.575 -8.617 1.00 94.88 99 PHE A CA 1
ATOM 731 C C . PHE A 1 99 ? 5.932 -6.068 -7.742 1.00 94.88 99 PHE A C 1
ATOM 733 O O . PHE A 1 99 ? 6.315 -5.407 -6.779 1.00 94.88 99 PHE A O 1
ATOM 740 N N . GLN A 1 100 ? 6.490 -7.219 -8.102 1.00 93.00 100 GLN A N 1
ATOM 741 C CA . GLN A 1 100 ? 7.688 -7.744 -7.475 1.00 93.00 100 GLN A CA 1
ATOM 742 C C . GLN A 1 100 ? 8.555 -8.392 -8.548 1.00 93.00 100 GLN A C 1
ATOM 744 O O . GLN A 1 100 ? 8.088 -9.238 -9.312 1.00 93.00 100 GLN A O 1
ATOM 749 N N . ALA A 1 101 ? 9.820 -8.000 -8.607 1.00 92.81 101 ALA A N 1
ATOM 750 C CA . ALA A 1 101 ? 10.806 -8.641 -9.462 1.00 92.81 101 ALA A CA 1
ATOM 751 C C . ALA A 1 101 ? 12.144 -8.707 -8.735 1.00 92.81 101 ALA A C 1
ATOM 753 O O . ALA A 1 101 ? 12.464 -7.834 -7.937 1.00 92.81 101 ALA A O 1
ATOM 754 N N . GLY A 1 102 ? 12.936 -9.743 -9.008 1.00 90.25 102 GLY A N 1
ATOM 755 C CA . GLY A 1 102 ? 14.283 -9.849 -8.452 1.00 90.25 102 GLY A CA 1
ATOM 756 C C . GLY A 1 102 ? 15.239 -8.792 -9.017 1.00 90.25 102 GLY A C 1
ATOM 757 O O . GLY A 1 102 ? 14.862 -7.884 -9.754 1.00 90.25 102 GLY A O 1
ATOM 758 N N . THR A 1 103 ? 16.522 -8.939 -8.705 1.00 88.94 103 THR A N 1
ATOM 759 C CA . THR A 1 103 ? 17.573 -8.022 -9.179 1.00 88.94 103 THR A CA 1
ATOM 760 C C . THR A 1 103 ? 18.037 -8.299 -10.612 1.00 88.94 103 THR A C 1
ATOM 762 O O . THR A 1 103 ? 18.856 -7.552 -11.144 1.00 88.94 103 THR A O 1
ATOM 765 N N . LEU A 1 104 ? 17.569 -9.391 -11.226 1.00 87.94 104 LEU A N 1
ATOM 766 C CA . LEU A 1 104 ? 17.847 -9.702 -12.628 1.00 87.94 104 LEU A CA 1
ATOM 767 C C . LEU A 1 104 ? 17.079 -8.729 -13.531 1.00 87.94 104 LEU A C 1
ATOM 769 O O . LEU A 1 104 ? 15.966 -8.327 -13.199 1.00 87.94 104 LEU A O 1
ATOM 773 N N . ASP A 1 105 ? 17.681 -8.345 -14.657 1.00 88.81 105 ASP A N 1
ATOM 774 C CA . ASP A 1 105 ? 17.087 -7.439 -15.651 1.00 88.81 105 ASP A CA 1
ATOM 775 C C . ASP A 1 105 ? 16.559 -6.125 -15.051 1.00 88.81 105 ASP A C 1
ATOM 777 O O . ASP A 1 105 ? 15.436 -5.697 -15.326 1.00 88.81 105 ASP A O 1
ATOM 781 N N . ARG A 1 106 ? 17.378 -5.488 -14.199 1.00 89.12 106 ARG A N 1
ATOM 782 C CA . ARG A 1 106 ? 17.020 -4.279 -13.440 1.00 89.12 106 ARG A CA 1
ATOM 783 C C . ARG A 1 106 ? 16.305 -3.230 -14.296 1.00 89.12 106 ARG A C 1
ATOM 785 O O . ARG A 1 106 ? 15.217 -2.823 -13.916 1.00 89.12 106 ARG A O 1
ATOM 792 N N . GLU A 1 107 ? 16.890 -2.826 -15.422 1.00 88.00 107 GLU A N 1
ATOM 793 C CA . GLU A 1 107 ? 16.351 -1.761 -16.286 1.00 88.00 107 GLU A CA 1
ATOM 794 C C . GLU A 1 107 ? 15.012 -2.149 -16.935 1.00 88.00 107 GLU A C 1
ATOM 796 O O . GLU A 1 107 ? 14.090 -1.342 -17.010 1.00 88.00 107 GLU A O 1
ATOM 801 N N . ALA A 1 108 ? 14.860 -3.405 -17.368 1.00 91.44 108 ALA A N 1
ATOM 802 C CA . ALA A 1 108 ? 13.599 -3.873 -17.945 1.00 91.44 108 ALA A CA 1
ATOM 803 C C . ALA A 1 108 ? 12.479 -3.918 -16.892 1.00 91.44 108 ALA A C 1
ATOM 805 O O . ALA A 1 108 ? 11.318 -3.629 -17.191 1.00 91.44 108 ALA A O 1
ATOM 806 N N . ASN A 1 109 ? 12.825 -4.270 -15.651 1.00 94.56 109 ASN A N 1
ATOM 807 C CA . ASN A 1 109 ? 11.885 -4.303 -14.536 1.00 94.56 109 ASN A CA 1
ATOM 808 C C . ASN A 1 109 ? 11.575 -2.909 -13.973 1.00 94.56 109 ASN A C 1
ATOM 810 O O . ASN A 1 109 ? 10.469 -2.717 -13.478 1.00 94.56 109 ASN A O 1
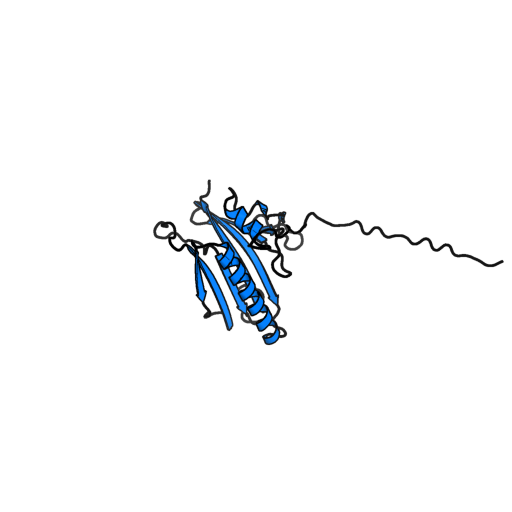ATOM 814 N N . GLU A 1 110 ? 12.474 -1.935 -14.121 1.00 94.00 110 GLU A N 1
ATOM 815 C CA . GLU A 1 110 ? 12.241 -0.535 -13.745 1.00 94.00 110 GLU A CA 1
ATOM 816 C C . GLU A 1 110 ? 11.020 0.043 -14.456 1.00 94.00 110 GLU A C 1
ATOM 818 O O . GLU A 1 110 ? 10.086 0.512 -13.809 1.00 94.00 110 GLU A O 1
ATOM 823 N N . ALA A 1 111 ? 10.978 -0.066 -15.788 1.00 94.06 111 ALA A N 1
ATOM 824 C CA . ALA A 1 111 ? 9.866 0.457 -16.579 1.00 94.06 111 ALA A CA 1
ATOM 825 C C . ALA A 1 111 ? 8.525 -0.182 -16.175 1.00 94.06 111 ALA A C 1
ATOM 827 O O . ALA A 1 111 ? 7.513 0.506 -16.047 1.00 94.06 111 ALA A O 1
ATOM 828 N N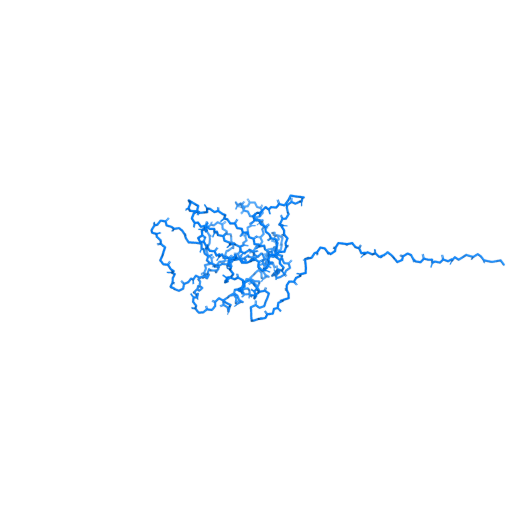 . ARG A 1 112 ? 8.525 -1.496 -15.911 1.00 95.06 112 ARG A N 1
ATOM 829 C CA . ARG A 1 112 ? 7.332 -2.238 -15.472 1.00 95.06 112 ARG A CA 1
ATOM 830 C C . ARG A 1 112 ? 6.899 -1.852 -14.056 1.00 95.06 112 ARG A C 1
ATOM 832 O O . ARG A 1 112 ? 5.699 -1.746 -13.803 1.00 95.06 112 ARG A O 1
ATOM 839 N N . ALA A 1 113 ? 7.851 -1.631 -13.149 1.00 95.31 113 ALA A N 1
ATOM 840 C CA . ALA A 1 113 ? 7.585 -1.154 -11.796 1.00 95.31 113 ALA A CA 1
ATOM 841 C C . ALA A 1 113 ? 7.001 0.265 -11.823 1.00 95.31 113 ALA A C 1
ATOM 843 O O . ALA A 1 113 ? 5.972 0.511 -11.199 1.00 95.31 113 ALA A O 1
ATOM 844 N N . MET A 1 114 ? 7.586 1.176 -12.605 1.00 95.44 114 MET A N 1
ATOM 845 C CA . MET A 1 114 ? 7.082 2.543 -12.770 1.00 95.44 114 MET A CA 1
ATOM 846 C C . MET A 1 114 ? 5.669 2.567 -13.362 1.00 95.44 114 MET A C 1
ATOM 848 O O . MET A 1 114 ? 4.800 3.269 -12.848 1.00 95.44 114 MET A O 1
ATOM 852 N N . GLU A 1 115 ? 5.399 1.761 -14.392 1.00 95.56 115 GLU A N 1
ATOM 853 C CA . GLU A 1 115 ? 4.054 1.634 -14.964 1.00 95.56 115 GLU A CA 1
ATOM 854 C C . GLU A 1 115 ? 3.049 1.105 -13.928 1.00 95.56 115 GLU A C 1
ATOM 856 O O . GLU A 1 115 ? 1.930 1.613 -13.814 1.00 95.56 115 GLU A O 1
ATOM 861 N N . ALA A 1 116 ? 3.443 0.091 -13.150 1.00 95.56 116 ALA A N 1
ATOM 862 C CA . ALA A 1 116 ? 2.615 -0.453 -12.082 1.00 95.56 116 ALA A CA 1
ATOM 863 C C . ALA A 1 116 ? 2.315 0.588 -10.996 1.00 95.56 116 ALA A C 1
ATOM 865 O O . ALA A 1 116 ? 1.158 0.706 -10.586 1.00 95.56 116 ALA A O 1
ATOM 866 N N . PHE A 1 117 ? 3.324 1.363 -10.592 1.00 96.75 117 PHE A N 1
ATOM 867 C CA . PHE A 1 117 ? 3.182 2.453 -9.637 1.00 96.75 117 PHE A CA 1
ATOM 868 C C . PHE A 1 117 ? 2.202 3.508 -10.154 1.00 96.75 117 PHE A C 1
ATOM 870 O O . PHE A 1 117 ? 1.167 3.725 -9.533 1.00 96.75 117 PHE A O 1
ATOM 877 N N . SER A 1 118 ? 2.448 4.097 -11.328 1.00 96.06 118 SER A N 1
ATOM 878 C CA . SER A 1 118 ? 1.599 5.171 -11.864 1.00 96.06 118 SER A CA 1
ATOM 879 C C . SER A 1 118 ? 0.150 4.735 -12.087 1.00 96.06 118 SER A C 1
ATOM 881 O O . SER A 1 118 ? -0.779 5.503 -11.840 1.00 96.06 118 SER A O 1
ATOM 883 N N . ARG A 1 119 ? -0.074 3.484 -12.511 1.00 94.19 119 ARG A N 1
ATOM 884 C CA . ARG A 1 119 ? -1.429 2.938 -12.662 1.00 94.19 119 ARG A CA 1
ATOM 885 C C . ARG A 1 119 ? -2.162 2.852 -11.322 1.00 94.19 119 ARG A C 1
ATOM 887 O O . ARG A 1 119 ? -3.333 3.222 -11.250 1.00 94.19 119 ARG A O 1
ATOM 894 N N . VAL A 1 120 ? -1.507 2.334 -10.281 1.00 94.56 120 VAL A N 1
ATOM 895 C CA . VAL A 1 120 ? -2.132 2.195 -8.957 1.00 94.56 120 VAL A CA 1
ATOM 896 C C . VAL A 1 120 ? -2.287 3.547 -8.275 1.00 94.56 120 VAL A C 1
ATOM 898 O O . VAL A 1 120 ? -3.334 3.794 -7.690 1.00 94.56 120 VAL A O 1
ATOM 901 N N . GLU A 1 121 ? -1.318 4.445 -8.418 1.00 95.31 121 GLU A N 1
ATOM 902 C CA . GLU A 1 121 ? -1.385 5.814 -7.910 1.00 95.31 121 GLU A CA 1
ATOM 903 C C . GLU A 1 121 ? -2.608 6.560 -8.454 1.00 95.31 121 GLU A C 1
ATOM 905 O O . GLU A 1 121 ? -3.391 7.120 -7.683 1.00 95.31 121 GLU A O 1
ATOM 910 N N . ALA A 1 122 ? -2.823 6.513 -9.773 1.00 92.75 122 ALA A N 1
ATOM 911 C CA . ALA A 1 122 ? -3.980 7.138 -10.406 1.00 92.75 122 ALA A CA 1
ATOM 912 C C . ALA A 1 122 ? -5.302 6.530 -9.906 1.00 92.75 122 ALA A C 1
ATOM 914 O O . ALA A 1 122 ? -6.247 7.258 -9.598 1.00 92.75 122 ALA A O 1
ATOM 915 N N . MET A 1 123 ? -5.354 5.199 -9.779 1.00 91.31 123 MET A N 1
ATOM 916 C CA . MET A 1 123 ? -6.524 4.489 -9.262 1.00 91.31 123 MET A CA 1
ATOM 917 C C . MET A 1 123 ? -6.832 4.899 -7.815 1.00 91.31 123 MET A C 1
ATOM 919 O O . MET A 1 123 ? -7.949 5.322 -7.533 1.00 91.31 123 MET A O 1
ATOM 923 N N . VAL A 1 124 ? -5.854 4.837 -6.909 1.00 93.25 124 VAL A N 1
ATOM 924 C CA . VAL A 1 124 ? -6.026 5.191 -5.489 1.00 93.25 124 VAL A CA 1
ATOM 925 C C . VAL A 1 124 ? -6.424 6.657 -5.329 1.00 93.25 124 VAL A C 1
ATOM 927 O O . VAL A 1 124 ? -7.390 6.946 -4.624 1.00 93.25 124 VAL A O 1
ATOM 930 N N . THR A 1 125 ? -5.766 7.568 -6.050 1.00 92.19 125 THR A N 1
ATOM 931 C CA . THR A 1 125 ? -6.097 9.004 -6.037 1.00 92.19 125 THR A CA 1
ATOM 932 C C . THR A 1 125 ? -7.549 9.246 -6.445 1.00 92.19 125 THR A C 1
ATOM 934 O O . THR A 1 125 ? -8.254 10.018 -5.802 1.00 92.19 125 THR A O 1
ATOM 937 N N . SER A 1 126 ? -8.036 8.546 -7.474 1.00 89.38 126 SER A N 1
ATOM 938 C CA . SER A 1 126 ? -9.433 8.674 -7.907 1.00 89.38 126 SER A CA 1
ATOM 939 C C . SER A 1 126 ? -10.449 8.129 -6.893 1.00 89.38 126 SER A C 1
ATOM 941 O O . SER A 1 126 ? -11.606 8.541 -6.907 1.00 89.38 126 SER A O 1
ATOM 943 N N . CYS A 1 127 ? -10.018 7.227 -6.009 1.00 89.69 127 CYS A N 1
ATOM 944 C CA . CYS A 1 127 ? -10.872 6.508 -5.065 1.00 89.69 127 CYS A CA 1
ATOM 945 C C . CYS A 1 127 ? -10.970 7.136 -3.681 1.00 89.69 127 CYS A C 1
ATOM 947 O O . CYS A 1 127 ? -11.995 6.990 -3.021 1.00 89.69 127 CYS A O 1
ATOM 949 N N . LEU A 1 128 ? -9.910 7.803 -3.225 1.00 87.00 128 LEU A N 1
ATOM 950 C CA . LEU A 1 128 ? -9.872 8.423 -1.901 1.00 87.00 128 LEU A CA 1
ATOM 951 C C . LEU A 1 128 ? -10.760 9.671 -1.804 1.00 87.00 128 LEU A C 1
ATOM 953 O O . LEU A 1 128 ? -11.240 9.989 -0.719 1.00 87.00 128 LEU A O 1
ATOM 957 N N . GLY A 1 129 ? -11.051 10.320 -2.933 1.00 83.19 129 GLY A N 1
ATOM 958 C CA . GLY A 1 129 ? -11.908 11.502 -2.978 1.00 83.19 129 GLY A CA 1
ATOM 959 C C . GLY A 1 129 ? -11.193 12.789 -2.537 1.00 83.19 129 GLY A C 1
ATOM 960 O O . GLY A 1 129 ? -9.977 12.793 -2.358 1.00 83.19 129 GLY A O 1
ATOM 961 N N . PRO A 1 130 ? -11.933 13.905 -2.405 1.00 85.31 130 PRO A N 1
ATOM 962 C CA . PRO A 1 130 ? -11.357 15.239 -2.213 1.00 85.31 130 PRO A CA 1
ATOM 963 C C . PRO A 1 130 ? -10.829 15.516 -0.797 1.00 85.31 130 PRO A C 1
ATOM 965 O O . PRO A 1 130 ? -10.118 16.498 -0.609 1.00 85.31 130 PRO A O 1
ATOM 968 N N . ASP A 1 131 ? -11.160 14.675 0.187 1.00 85.69 131 ASP A N 1
ATOM 969 C CA . ASP A 1 131 ? -10.727 14.850 1.582 1.00 85.69 131 ASP A CA 1
ATOM 970 C C . ASP A 1 131 ? -9.258 14.456 1.801 1.00 85.69 131 ASP A C 1
ATOM 972 O O . ASP A 1 131 ? -8.712 14.658 2.887 1.00 85.69 131 ASP A O 1
ATOM 976 N N . PHE A 1 132 ? -8.619 13.896 0.770 1.00 89.50 132 PHE A N 1
ATOM 977 C CA . PHE A 1 132 ? -7.226 13.482 0.785 1.00 89.50 132 PHE A CA 1
ATOM 978 C C . PHE A 1 132 ? -6.377 14.360 -0.133 1.00 89.50 132 PHE A C 1
ATOM 980 O O . PHE A 1 132 ? -6.758 14.670 -1.263 1.00 89.50 132 PHE A O 1
ATOM 987 N N . ILE A 1 133 ? -5.182 14.698 0.338 1.00 92.94 133 ILE A N 1
ATOM 988 C CA . ILE A 1 133 ? -4.105 15.288 -0.449 1.00 92.94 133 ILE A CA 1
ATOM 989 C C . ILE A 1 133 ? -3.017 14.239 -0.678 1.00 92.94 133 ILE A C 1
ATOM 991 O O . ILE A 1 133 ? -2.723 13.438 0.206 1.00 92.94 133 ILE A O 1
ATOM 995 N N . ALA A 1 134 ? -2.452 14.220 -1.884 1.00 94.25 134 ALA A N 1
ATOM 996 C CA . ALA A 1 134 ? -1.364 13.324 -2.250 1.00 94.25 134 ALA A CA 1
ATOM 997 C C . ALA A 1 134 ? -0.029 14.074 -2.213 1.00 94.25 134 ALA A C 1
ATOM 999 O O . ALA A 1 134 ? 0.100 15.132 -2.833 1.00 94.25 134 ALA A O 1
ATOM 1000 N N . GLU A 1 135 ? 0.965 13.497 -1.549 1.00 94.19 135 GLU A N 1
ATOM 1001 C CA . GLU A 1 135 ? 2.341 13.984 -1.540 1.00 94.19 135 GLU A CA 1
ATOM 1002 C C . GLU A 1 135 ? 3.281 12.883 -2.024 1.00 94.19 135 GLU A C 1
ATOM 1004 O O . GLU A 1 135 ? 3.285 11.774 -1.487 1.00 94.19 135 GLU A O 1
ATOM 1009 N N . THR A 1 136 ? 4.089 13.187 -3.041 1.00 94.44 136 THR A N 1
ATOM 1010 C CA . THR A 1 136 ? 5.056 12.247 -3.617 1.00 94.44 136 THR A CA 1
ATOM 1011 C C . THR A 1 136 ? 6.476 12.677 -3.280 1.00 94.44 136 THR A C 1
ATOM 1013 O O . THR A 1 136 ? 6.868 13.818 -3.519 1.00 94.44 136 THR A O 1
ATOM 1016 N N . SER A 1 137 ? 7.263 11.734 -2.772 1.00 93.44 137 SER A N 1
ATOM 1017 C CA . SER A 1 137 ? 8.704 11.864 -2.552 1.00 93.44 137 SER A CA 1
ATOM 1018 C C . SER A 1 137 ? 9.458 10.884 -3.444 1.00 93.44 137 SER A C 1
ATOM 1020 O O . SER A 1 137 ? 8.996 9.768 -3.672 1.00 93.44 137 SER A O 1
ATOM 1022 N N . GLU A 1 138 ? 10.616 11.300 -3.953 1.00 92.56 138 GLU A N 1
ATOM 1023 C CA . GLU A 1 138 ? 11.480 10.492 -4.836 1.00 92.56 138 GLU A CA 1
ATOM 1024 C C . GLU A 1 138 ? 12.885 10.289 -4.247 1.00 92.56 138 GLU A C 1
ATOM 1026 O O . GLU A 1 138 ? 13.786 9.767 -4.897 1.00 92.56 138 GLU A O 1
ATOM 1031 N N . GLU A 1 139 ? 13.086 10.705 -2.996 1.00 85.00 139 GLU A N 1
ATOM 1032 C CA . GLU A 1 139 ? 14.381 10.666 -2.325 1.00 85.00 139 GLU A CA 1
ATOM 1033 C C . GLU A 1 139 ? 14.348 9.708 -1.134 1.00 85.00 139 GLU A C 1
ATOM 1035 O O . GLU A 1 139 ? 13.422 9.719 -0.325 1.00 85.00 139 GLU A O 1
ATOM 1040 N N . SER A 1 140 ? 15.394 8.892 -1.009 1.00 81.69 140 SER A N 1
ATOM 1041 C CA . SER A 1 140 ? 15.657 8.053 0.159 1.00 81.69 140 SER A CA 1
ATOM 1042 C C . SER A 1 140 ? 17.161 7.979 0.397 1.00 81.69 140 SER A C 1
ATOM 1044 O O . SER A 1 140 ? 17.944 7.875 -0.545 1.00 81.69 140 SER A O 1
ATOM 1046 N N . THR A 1 141 ? 17.582 8.020 1.660 1.00 79.50 141 THR A N 1
ATOM 1047 C CA . THR A 1 141 ? 18.992 7.822 2.031 1.00 79.50 141 THR A CA 1
ATOM 1048 C C . THR A 1 141 ? 19.413 6.356 1.989 1.00 79.50 141 THR A C 1
ATOM 1050 O O . THR A 1 141 ? 20.608 6.060 1.965 1.00 79.50 141 THR A O 1
ATOM 1053 N N . ASP A 1 142 ? 18.439 5.446 1.978 1.00 76.25 142 ASP A N 1
ATOM 1054 C CA . ASP A 1 142 ? 18.649 4.021 2.232 1.00 76.25 142 ASP A CA 1
ATOM 1055 C C . ASP A 1 142 ? 18.466 3.165 0.971 1.00 76.25 142 ASP A C 1
ATOM 1057 O O . ASP A 1 142 ? 18.968 2.039 0.901 1.00 76.25 142 ASP A O 1
ATOM 1061 N N . LEU A 1 143 ? 17.774 3.700 -0.039 1.00 80.81 143 LEU A N 1
ATOM 1062 C CA . LEU A 1 143 ? 17.381 2.990 -1.253 1.00 80.81 143 LEU A CA 1
ATOM 1063 C C . LEU A 1 143 ? 17.972 3.650 -2.498 1.00 80.81 143 LEU A C 1
ATOM 1065 O O . LEU A 1 143 ? 18.082 4.867 -2.588 1.00 80.81 143 LEU A O 1
ATOM 1069 N N . GLU A 1 144 ? 18.355 2.826 -3.475 1.00 80.50 144 GLU A N 1
ATOM 1070 C CA . GLU A 1 144 ? 18.937 3.318 -4.731 1.00 80.50 144 GLU A CA 1
ATOM 1071 C C . GLU A 1 144 ? 17.871 3.886 -5.673 1.00 80.50 144 GLU A C 1
ATOM 1073 O O . GLU A 1 144 ? 18.125 4.861 -6.374 1.00 80.50 144 GLU A O 1
ATOM 1078 N N . VAL A 1 145 ? 16.682 3.282 -5.679 1.00 85.19 145 VAL A N 1
ATOM 1079 C CA . VAL A 1 145 ? 15.492 3.833 -6.330 1.00 85.19 145 VAL A CA 1
ATOM 1080 C C . VAL A 1 145 ? 14.389 3.848 -5.294 1.00 85.19 145 VAL A C 1
ATOM 1082 O O . VAL A 1 145 ? 14.152 2.832 -4.633 1.00 85.19 145 VAL A O 1
ATOM 1085 N N . PHE A 1 146 ? 13.737 4.994 -5.154 1.00 91.44 146 PHE A N 1
ATOM 1086 C CA . PHE A 1 146 ? 12.632 5.185 -4.238 1.00 91.44 146 PHE A CA 1
ATOM 1087 C C . PHE A 1 146 ? 11.637 6.169 -4.827 1.00 91.44 146 PHE A C 1
ATOM 1089 O O . PHE A 1 146 ? 12.010 7.200 -5.380 1.00 91.44 146 PHE A O 1
ATOM 1096 N N . ARG A 1 147 ? 10.361 5.845 -4.682 1.00 95.56 147 ARG A N 1
ATOM 1097 C CA . ARG A 1 147 ? 9.264 6.770 -4.894 1.00 95.56 147 ARG A CA 1
ATOM 1098 C C . ARG A 1 147 ? 8.137 6.381 -3.963 1.00 95.56 147 ARG A C 1
ATOM 1100 O O . ARG A 1 147 ? 7.683 5.244 -4.015 1.00 95.56 147 ARG A O 1
ATOM 1107 N N . LYS A 1 148 ? 7.663 7.301 -3.135 1.00 95.88 148 LYS A N 1
ATOM 1108 C CA . LYS A 1 148 ? 6.532 7.049 -2.244 1.00 95.88 148 LYS A CA 1
ATOM 1109 C C . LYS A 1 148 ? 5.518 8.163 -2.383 1.00 95.88 148 LYS A C 1
ATOM 1111 O O . LYS A 1 148 ? 5.856 9.323 -2.163 1.00 95.88 148 LYS A O 1
ATOM 1116 N N . THR A 1 149 ? 4.291 7.787 -2.718 1.00 96.94 149 THR A N 1
ATOM 1117 C CA . THR A 1 149 ? 3.130 8.673 -2.663 1.00 96.94 149 THR A CA 1
ATOM 1118 C C . THR A 1 149 ? 2.344 8.339 -1.411 1.00 96.94 149 THR A C 1
ATOM 1120 O O . THR A 1 149 ? 1.956 7.189 -1.213 1.00 96.94 149 THR A O 1
ATOM 1123 N N . ILE A 1 150 ? 2.141 9.332 -0.555 1.00 95.31 150 ILE A N 1
ATOM 1124 C CA . ILE A 1 150 ? 1.320 9.244 0.651 1.00 95.31 150 ILE A CA 1
ATOM 1125 C C . ILE A 1 150 ? 0.048 10.035 0.379 1.00 95.31 150 ILE A C 1
ATOM 1127 O O . ILE A 1 150 ? 0.117 11.160 -0.113 1.00 95.31 150 ILE A O 1
ATOM 1131 N N . TRP A 1 151 ? -1.104 9.453 0.696 1.00 94.31 151 TRP A N 1
ATOM 1132 C CA . TRP A 1 151 ? -2.365 10.179 0.714 1.00 94.31 151 TRP A CA 1
ATOM 1133 C C . TRP A 1 151 ? -2.786 10.409 2.152 1.00 94.31 151 TRP A C 1
ATOM 1135 O O . TRP A 1 151 ? -3.063 9.454 2.885 1.00 94.31 151 TRP A O 1
ATOM 1145 N N . ASP A 1 152 ? -2.865 11.679 2.527 1.00 90.94 152 ASP A N 1
ATOM 1146 C CA . ASP A 1 152 ? -3.213 12.094 3.876 1.00 90.94 152 ASP A CA 1
ATOM 1147 C C . ASP A 1 152 ? -4.437 13.008 3.897 1.00 90.94 152 ASP A C 1
ATOM 1149 O O . ASP A 1 152 ? -4.792 13.602 2.882 1.00 90.94 152 ASP A O 1
ATOM 1153 N N . PHE A 1 153 ? -5.121 13.100 5.038 1.00 85.62 153 PHE A N 1
ATOM 1154 C CA . PHE A 1 153 ? -6.283 13.982 5.167 1.00 85.62 153 PHE A CA 1
ATOM 1155 C C . PHE A 1 153 ? -5.889 15.455 5.023 1.00 85.62 153 PHE A C 1
ATOM 1157 O O . PHE A 1 153 ? -4.920 15.896 5.638 1.00 85.62 153 PHE A O 1
ATOM 1164 N N . VAL A 1 154 ? -6.688 16.218 4.271 1.00 86.75 154 VAL A N 1
ATOM 1165 C CA . VAL A 1 154 ? -6.538 17.679 4.141 1.00 86.75 154 VAL A CA 1
ATOM 1166 C C . VAL A 1 154 ? -6.694 18.372 5.497 1.00 86.75 154 VAL A C 1
ATOM 1168 O O . VAL A 1 154 ? -5.923 19.271 5.820 1.00 86.75 154 VAL A O 1
ATOM 1171 N N . ASP A 1 155 ? -7.681 17.942 6.286 1.00 83.56 155 ASP A N 1
ATOM 1172 C CA . ASP A 1 155 ? -7.918 18.407 7.655 1.00 83.56 155 ASP A CA 1
ATOM 1173 C C . ASP A 1 155 ? -7.920 17.194 8.594 1.00 83.56 155 ASP A C 1
ATOM 1175 O O . ASP A 1 155 ? -8.954 16.543 8.785 1.00 83.56 155 ASP A O 1
ATOM 1179 N N . PRO A 1 156 ? -6.742 16.782 9.088 1.00 77.50 156 PRO A N 1
ATOM 1180 C CA . PRO A 1 156 ? -6.649 15.607 9.929 1.00 77.50 156 PRO A CA 1
ATOM 1181 C C . PRO A 1 156 ? -7.260 15.875 11.309 1.00 77.50 156 PRO A C 1
ATOM 1183 O O . PRO A 1 156 ? -7.054 16.951 11.873 1.00 77.50 156 PRO A O 1
ATOM 1186 N N . PRO A 1 157 ? -7.960 14.896 11.909 1.00 71.94 157 PRO A N 1
ATOM 1187 C CA . PRO A 1 157 ? -8.463 15.048 13.266 1.00 71.94 157 PRO A CA 1
ATOM 1188 C C . PRO A 1 157 ? -7.305 15.312 14.234 1.00 71.94 157 PRO A C 1
ATOM 1190 O O . PRO A 1 157 ? -6.238 14.700 14.132 1.00 71.94 157 PRO A O 1
ATOM 1193 N N . GLU A 1 158 ? -7.523 16.225 15.182 1.00 71.38 158 GLU A N 1
ATOM 1194 C CA . GLU A 1 158 ? -6.515 16.589 16.173 1.00 71.38 158 GLU A CA 1
ATOM 1195 C C . GLU A 1 158 ? -6.138 15.361 17.015 1.00 71.38 158 GLU A C 1
ATOM 1197 O O . GLU A 1 158 ? -6.982 14.738 17.663 1.00 71.38 158 GLU A O 1
ATOM 1202 N N . ILE A 1 159 ? -4.854 15.001 16.990 1.00 70.19 159 ILE A N 1
ATOM 1203 C CA . ILE A 1 159 ? -4.296 13.942 17.831 1.00 70.19 159 ILE A CA 1
ATOM 1204 C C . ILE A 1 159 ? -3.656 14.565 19.072 1.00 70.19 159 ILE A C 1
ATOM 1206 O O . ILE A 1 159 ? -3.013 15.613 18.997 1.00 70.19 159 ILE A O 1
ATOM 1210 N N . ALA A 1 160 ? -3.807 13.919 20.229 1.00 65.12 160 ALA A N 1
ATOM 1211 C CA . ALA A 1 160 ? -3.193 14.400 21.463 1.00 65.12 160 ALA A CA 1
ATOM 1212 C C . ALA A 1 160 ? -1.661 14.469 21.323 1.00 65.12 160 ALA A C 1
ATOM 1214 O O . ALA A 1 160 ? -1.043 13.594 20.712 1.00 65.12 160 ALA A O 1
ATOM 1215 N N . ALA A 1 161 ? -1.033 15.487 21.916 1.00 57.62 161 ALA A N 1
ATOM 1216 C CA . ALA A 1 161 ? 0.415 15.678 21.849 1.00 57.62 161 ALA A CA 1
ATOM 1217 C C . ALA A 1 161 ? 1.183 14.421 22.311 1.00 57.62 161 ALA A C 1
ATOM 1219 O O . ALA A 1 161 ? 0.940 13.902 23.398 1.00 57.62 161 ALA A O 1
ATOM 1220 N N . GLY A 1 162 ? 2.120 13.947 21.482 1.00 56.81 162 GLY A N 1
ATOM 1221 C CA . GLY A 1 162 ? 2.877 12.709 21.720 1.00 56.81 162 GLY A CA 1
ATOM 1222 C C . GLY A 1 162 ? 2.221 11.432 21.177 1.00 56.81 162 GLY A C 1
ATOM 1223 O O . GLY A 1 162 ? 2.837 10.371 21.250 1.00 56.81 162 GLY A O 1
ATOM 1224 N N . SER A 1 163 ? 1.020 11.525 20.601 1.00 59.78 163 SER A N 1
ATOM 1225 C CA . SER A 1 163 ? 0.381 10.422 19.872 1.00 59.78 163 SER A CA 1
ATOM 1226 C C . SER A 1 163 ? 0.977 10.298 18.473 1.00 59.78 163 SER A C 1
ATOM 1228 O O . SER A 1 163 ? 1.351 11.301 17.864 1.00 59.78 163 SER A O 1
ATOM 1230 N N . PHE A 1 164 ? 1.041 9.079 17.939 1.00 62.19 164 PHE A N 1
ATOM 1231 C CA . PHE A 1 164 ? 1.363 8.863 16.530 1.00 62.19 164 PHE A CA 1
ATOM 1232 C C . PHE A 1 164 ? 0.105 8.538 15.737 1.00 62.19 164 PHE A C 1
ATOM 1234 O O . PHE A 1 164 ? -0.853 7.955 16.246 1.00 62.19 164 PHE A O 1
ATOM 1241 N N . ARG A 1 165 ? 0.147 8.932 14.470 1.00 68.12 165 ARG A N 1
ATOM 1242 C CA . ARG A 1 165 ? -0.870 8.676 13.464 1.00 68.12 165 ARG A CA 1
ATOM 1243 C C . ARG A 1 165 ? -0.211 7.896 12.339 1.00 68.12 165 ARG A C 1
ATOM 1245 O O . ARG A 1 165 ? 0.834 8.303 11.841 1.00 68.12 165 ARG A O 1
ATOM 1252 N N . ALA A 1 166 ? -0.815 6.774 11.972 1.00 66.19 166 ALA A N 1
ATOM 1253 C CA . ALA A 1 166 ? -0.389 6.016 10.807 1.00 66.19 166 ALA A CA 1
ATOM 1254 C C . ALA A 1 166 ? -0.688 6.782 9.507 1.00 66.19 166 ALA A C 1
ATOM 1256 O O . ALA A 1 166 ? -1.737 7.422 9.414 1.00 66.19 166 ALA A O 1
ATOM 1257 N N . ASP A 1 167 ? 0.186 6.648 8.502 1.00 75.19 167 ASP A N 1
ATOM 1258 C CA . ASP A 1 167 ? -0.095 7.067 7.121 1.00 75.19 167 ASP A CA 1
ATOM 1259 C C . ASP A 1 167 ? -1.354 6.323 6.626 1.00 75.19 167 ASP A C 1
ATOM 1261 O O . ASP A 1 167 ? -1.294 5.094 6.471 1.00 75.19 167 ASP A O 1
ATOM 1265 N N . PRO A 1 168 ? -2.487 7.009 6.362 1.00 82.62 168 PRO A N 1
ATOM 1266 C CA . PRO A 1 168 ? -3.752 6.346 6.030 1.00 82.62 168 PRO A CA 1
ATOM 1267 C C . PRO A 1 168 ? -3.688 5.544 4.732 1.00 82.62 168 PRO A C 1
ATOM 1269 O O . PRO A 1 168 ? -4.382 4.539 4.572 1.00 82.62 168 PRO A O 1
ATOM 1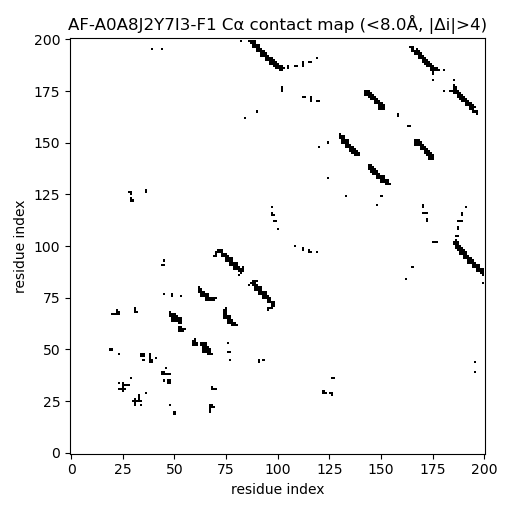272 N N . ALA A 1 169 ? -2.872 5.992 3.783 1.00 93.44 169 ALA A N 1
ATOM 1273 C CA . ALA A 1 169 ? -2.610 5.289 2.544 1.00 93.44 169 ALA A CA 1
ATOM 1274 C C . ALA A 1 169 ? -1.245 5.696 1.997 1.00 93.44 169 ALA A C 1
ATOM 1276 O O . ALA A 1 169 ? -0.920 6.881 1.952 1.00 93.44 169 ALA A O 1
ATOM 1277 N N . TYR A 1 170 ? -0.465 4.730 1.527 1.00 95.50 170 TYR A N 1
ATOM 1278 C CA . TYR A 1 170 ? 0.726 5.011 0.743 1.00 95.50 170 TYR A CA 1
ATOM 1279 C C . TYR A 1 170 ? 0.959 3.958 -0.333 1.00 95.50 170 TYR A C 1
ATOM 1281 O O . TYR A 1 170 ? 0.591 2.794 -0.192 1.00 95.50 170 TYR A O 1
ATOM 1289 N N . LEU A 1 171 ? 1.605 4.381 -1.411 1.00 97.31 171 LEU A N 1
ATOM 1290 C CA . LEU A 1 171 ? 2.124 3.532 -2.466 1.00 97.31 171 LEU A CA 1
ATOM 1291 C C . LEU A 1 171 ? 3.621 3.775 -2.530 1.00 97.31 171 LEU A C 1
ATOM 1293 O O . LEU A 1 171 ? 4.054 4.913 -2.696 1.00 97.31 171 LEU A O 1
ATOM 1297 N N . GLU A 1 172 ? 4.401 2.715 -2.402 1.00 96.00 172 GLU A N 1
ATOM 1298 C CA . GLU A 1 172 ? 5.851 2.776 -2.481 1.00 96.00 172 GLU A CA 1
ATOM 1299 C C . GLU A 1 172 ? 6.336 1.995 -3.699 1.00 96.00 172 GLU A C 1
ATOM 1301 O O . GLU A 1 172 ? 5.863 0.896 -3.968 1.00 96.00 172 GLU A O 1
ATOM 1306 N N . LEU A 1 173 ? 7.288 2.566 -4.425 1.00 96.12 173 LEU A N 1
ATOM 1307 C CA . LEU A 1 173 ? 8.168 1.892 -5.361 1.00 96.12 173 LEU A CA 1
ATOM 1308 C C . LEU A 1 173 ? 9.578 1.965 -4.791 1.00 96.12 173 LEU A C 1
ATOM 1310 O O . LEU A 1 173 ? 10.074 3.045 -4.470 1.00 96.12 173 LEU A O 1
ATOM 1314 N N . SER A 1 174 ? 10.241 0.821 -4.707 1.00 93.81 174 SER A N 1
ATOM 1315 C CA . SER A 1 174 ? 11.615 0.749 -4.235 1.00 93.81 174 SER A CA 1
ATOM 1316 C C . SER A 1 174 ? 12.431 -0.303 -4.982 1.00 93.81 174 SER A C 1
ATOM 1318 O O . SER A 1 174 ? 11.910 -1.300 -5.489 1.00 93.81 174 SER A O 1
ATOM 1320 N N . TYR A 1 175 ? 13.741 -0.062 -5.061 1.00 91.62 175 TYR A N 1
ATOM 1321 C CA . TYR A 1 175 ? 14.725 -1.045 -5.506 1.00 91.62 175 TYR A CA 1
ATOM 1322 C C . TYR A 1 175 ? 15.798 -1.255 -4.437 1.00 91.62 175 TYR A C 1
ATOM 1324 O O . TYR A 1 175 ? 16.496 -0.318 -4.037 1.00 91.62 175 TYR A O 1
ATOM 1332 N N . SER A 1 176 ? 15.965 -2.513 -4.024 1.00 88.75 176 SER A N 1
ATOM 1333 C CA . SER A 1 176 ? 16.993 -2.949 -3.074 1.00 88.75 176 SER A CA 1
ATOM 1334 C C . SER A 1 176 ? 17.957 -3.956 -3.719 1.00 88.75 176 SER A C 1
ATOM 1336 O O . SER A 1 176 ? 17.531 -5.046 -4.105 1.00 88.75 176 SER A O 1
ATOM 1338 N N . PRO A 1 177 ? 19.272 -3.680 -3.807 1.00 84.56 177 PRO A N 1
ATOM 1339 C CA . PRO A 1 177 ? 20.232 -4.646 -4.338 1.00 84.56 177 PRO A CA 1
ATOM 1340 C C . PRO A 1 177 ? 20.358 -5.892 -3.445 1.00 84.56 177 PRO A C 1
ATOM 1342 O O . PRO A 1 177 ? 20.202 -5.814 -2.225 1.00 84.56 177 PRO A O 1
ATOM 1345 N N . PHE A 1 178 ? 20.765 -7.020 -4.041 1.00 75.81 178 PHE A N 1
ATOM 1346 C CA . PHE A 1 178 ? 20.860 -8.357 -3.419 1.00 75.81 178 PHE A CA 1
ATOM 1347 C C . PHE A 1 178 ? 21.637 -8.422 -2.085 1.00 75.81 178 PHE A C 1
ATOM 1349 O O . PHE A 1 178 ? 21.428 -9.339 -1.303 1.00 75.81 178 PHE A O 1
ATOM 1356 N N . MET A 1 179 ? 22.510 -7.449 -1.793 1.00 65.94 179 MET A N 1
ATOM 1357 C CA . MET A 1 179 ? 23.400 -7.454 -0.619 1.00 65.94 179 MET A CA 1
ATOM 1358 C C . MET A 1 179 ? 23.288 -6.206 0.276 1.00 65.94 179 MET A C 1
ATOM 1360 O O . MET A 1 179 ? 24.092 -6.056 1.193 1.00 65.94 179 MET A O 1
ATOM 1364 N N . ARG A 1 180 ? 22.346 -5.283 0.018 1.00 59.84 180 ARG A N 1
ATOM 1365 C CA . ARG A 1 180 ? 22.229 -4.016 0.777 1.00 59.84 180 ARG A CA 1
ATOM 1366 C C . ARG A 1 180 ? 20.998 -3.901 1.685 1.00 59.84 180 ARG A C 1
ATOM 1368 O O . ARG A 1 180 ? 20.969 -2.995 2.510 1.00 59.84 180 ARG A O 1
ATOM 1375 N N . GLY A 1 181 ? 20.009 -4.788 1.578 1.00 54.75 181 GLY A N 1
ATOM 1376 C CA . GLY A 1 181 ? 18.734 -4.620 2.285 1.00 54.75 181 GLY A CA 1
ATOM 1377 C C . GLY A 1 181 ? 18.804 -4.913 3.789 1.00 54.75 181 GLY A C 1
ATOM 1378 O O . GLY A 1 181 ? 19.030 -6.055 4.191 1.00 54.75 181 GLY A O 1
ATOM 1379 N N . ARG A 1 182 ? 18.532 -3.907 4.633 1.00 56.69 182 ARG A N 1
ATOM 1380 C CA . ARG A 1 182 ? 17.984 -4.144 5.979 1.00 56.69 182 ARG A CA 1
ATOM 1381 C C . ARG A 1 182 ? 16.489 -4.419 5.813 1.00 56.69 182 ARG A C 1
ATOM 1383 O O . ARG A 1 182 ? 15.767 -3.551 5.350 1.00 56.69 182 ARG A O 1
ATOM 1390 N N . SER A 1 183 ? 16.077 -5.641 6.155 1.00 56.25 183 SER A N 1
ATOM 1391 C CA . SER A 1 183 ? 14.683 -6.118 6.208 1.00 56.25 183 SER A CA 1
ATOM 1392 C C . SER A 1 183 ? 13.817 -5.793 4.979 1.00 56.25 183 SER A C 1
ATOM 1394 O O . SER A 1 183 ? 13.015 -4.870 5.001 1.00 56.25 183 SER A O 1
ATOM 1396 N N . GLY A 1 184 ? 13.935 -6.600 3.925 1.00 64.00 184 GLY A N 1
ATOM 1397 C CA . GLY A 1 184 ? 13.030 -6.576 2.773 1.00 64.00 184 GLY A CA 1
ATOM 1398 C C . GLY A 1 184 ? 13.498 -7.531 1.671 1.00 64.00 184 GLY A C 1
ATOM 1399 O O . GLY A 1 184 ? 14.670 -7.927 1.674 1.00 64.00 184 GLY A O 1
ATOM 1400 N N . PRO A 1 185 ? 12.617 -7.957 0.747 1.00 71.75 185 PRO A N 1
ATOM 1401 C CA . PRO A 1 185 ? 13.038 -8.726 -0.419 1.00 71.75 185 PRO A CA 1
ATOM 1402 C C . PRO A 1 185 ? 13.963 -7.876 -1.301 1.00 71.75 185 PRO A C 1
ATOM 1404 O O . PRO A 1 185 ? 13.722 -6.692 -1.517 1.00 71.75 185 PRO A O 1
ATOM 1407 N N . SER A 1 186 ? 15.032 -8.482 -1.817 1.00 86.94 186 SER A N 1
ATOM 1408 C CA . SER A 1 186 ? 15.876 -7.813 -2.811 1.00 86.94 186 SER A CA 1
ATOM 1409 C C . SER A 1 186 ? 15.187 -7.761 -4.175 1.00 86.94 186 SER A C 1
ATOM 1411 O O . SER A 1 186 ? 14.446 -8.673 -4.545 1.00 86.94 186 SER A O 1
ATOM 1413 N N . GLY A 1 187 ? 15.481 -6.710 -4.934 1.00 91.81 187 GLY A N 1
ATOM 1414 C CA . GLY A 1 187 ? 14.900 -6.426 -6.237 1.00 91.81 187 GLY A CA 1
ATOM 1415 C C . GLY A 1 187 ? 13.949 -5.236 -6.210 1.00 91.81 187 GLY A C 1
ATOM 1416 O O . GLY A 1 187 ? 14.084 -4.340 -5.378 1.00 91.81 187 GLY A O 1
ATOM 1417 N N . TRP A 1 188 ? 13.034 -5.229 -7.170 1.00 93.62 188 TRP A N 1
ATOM 1418 C CA . TRP A 1 188 ? 11.977 -4.242 -7.331 1.00 93.62 188 TRP A CA 1
ATOM 1419 C C . TRP A 1 188 ? 10.751 -4.624 -6.515 1.00 93.62 188 TRP A C 1
ATOM 1421 O O . TRP A 1 188 ? 10.277 -5.762 -6.596 1.00 93.62 188 TRP A O 1
ATOM 1431 N N . LEU A 1 189 ? 10.197 -3.644 -5.814 1.00 93.88 189 LEU A N 1
ATOM 1432 C CA . LEU A 1 189 ? 8.923 -3.740 -5.125 1.00 93.88 189 LEU A CA 1
ATOM 1433 C C . LEU A 1 189 ? 8.074 -2.524 -5.485 1.00 93.88 189 LEU A C 1
ATOM 1435 O O . LEU A 1 189 ? 8.560 -1.397 -5.477 1.00 93.88 189 LEU A O 1
ATOM 1439 N N . VAL A 1 190 ? 6.806 -2.767 -5.800 1.00 96.50 190 VAL A N 1
ATOM 1440 C CA . VAL A 1 190 ? 5.757 -1.751 -5.741 1.00 96.50 190 VAL A CA 1
ATOM 1441 C C . VAL A 1 190 ? 4.702 -2.267 -4.783 1.00 96.50 190 VAL A C 1
ATOM 1443 O O . VAL A 1 190 ? 4.152 -3.340 -5.027 1.00 96.50 190 VAL A O 1
ATOM 1446 N N . GLU A 1 191 ? 4.419 -1.537 -3.714 1.00 96.00 191 GLU A N 1
ATOM 1447 C CA . GLU A 1 191 ? 3.531 -1.975 -2.639 1.00 96.00 191 GLU A CA 1
ATOM 1448 C C . GLU A 1 191 ? 2.546 -0.870 -2.261 1.00 96.00 191 GLU A C 1
ATOM 1450 O O . GLU A 1 191 ? 2.935 0.264 -1.984 1.00 96.00 191 GLU A O 1
ATOM 1455 N N . LEU A 1 192 ? 1.255 -1.209 -2.279 1.00 96.62 192 LEU A N 1
ATOM 1456 C CA . LEU A 1 192 ? 0.176 -0.365 -1.783 1.00 96.62 192 LEU A CA 1
ATOM 1457 C C . LEU A 1 192 ? -0.169 -0.789 -0.360 1.00 96.62 192 LEU A C 1
ATOM 1459 O O . LEU A 1 192 ? -0.580 -1.931 -0.146 1.00 96.62 192 LEU A O 1
ATOM 1463 N N . GLN A 1 193 ? -0.134 0.155 0.570 1.00 95.88 193 GLN A N 1
ATOM 1464 C CA . GLN A 1 193 ? -0.631 -0.037 1.921 1.00 95.88 193 GLN A CA 1
ATOM 1465 C C . GLN A 1 193 ? -1.746 0.963 2.233 1.00 95.88 193 GLN A C 1
ATOM 1467 O O . GLN A 1 193 ? -1.611 2.160 1.996 1.00 95.88 193 GLN A O 1
ATOM 1472 N N . LEU A 1 194 ? -2.848 0.469 2.792 1.00 94.06 194 LEU A N 1
ATOM 1473 C CA . LEU A 1 194 ? -3.934 1.273 3.348 1.00 94.06 194 LEU A CA 1
ATOM 1474 C C . LEU A 1 194 ? -4.041 0.952 4.835 1.00 94.06 194 LEU A C 1
ATOM 1476 O O . LEU A 1 194 ? -4.015 -0.217 5.219 1.00 94.06 194 LEU A O 1
ATOM 1480 N N . GLN A 1 195 ? -4.161 1.977 5.665 1.00 91.81 195 GLN A N 1
ATOM 1481 C CA . GLN A 1 195 ? -4.206 1.839 7.112 1.00 91.81 195 GLN A CA 1
ATOM 1482 C C . GLN A 1 195 ? -5.432 2.522 7.682 1.00 91.81 195 GLN A C 1
ATOM 1484 O O . GLN A 1 195 ? -5.888 3.561 7.203 1.00 91.81 195 GLN A O 1
ATOM 1489 N N . GLU A 1 196 ? -5.945 1.928 8.747 1.00 87.31 196 GLU A N 1
ATOM 1490 C CA . GLU A 1 196 ? -7.040 2.493 9.501 1.00 87.31 196 GLU A CA 1
ATOM 1491 C C . GLU A 1 196 ? -6.829 2.260 10.990 1.00 87.31 196 GLU A C 1
ATOM 1493 O O . GLU A 1 196 ? -6.720 1.123 11.453 1.00 87.31 196 GLU A O 1
ATOM 1498 N N . GLN A 1 197 ? -6.752 3.356 11.738 1.00 86.38 197 GLN A N 1
ATOM 1499 C CA . GLN A 1 197 ? -6.592 3.335 13.183 1.00 86.38 197 GLN A CA 1
ATOM 1500 C C . GLN A 1 197 ? -7.967 3.439 13.842 1.00 86.38 197 GLN A C 1
ATOM 1502 O O . GLN A 1 197 ? -8.741 4.348 13.538 1.00 86.38 197 GLN A O 1
ATOM 1507 N N . ARG A 1 198 ? -8.272 2.516 14.753 1.00 83.88 198 ARG A N 1
ATOM 1508 C CA . ARG A 1 198 ? -9.503 2.520 15.553 1.00 83.88 198 ARG A CA 1
ATOM 1509 C C . ARG A 1 198 ? -9.145 2.430 17.029 1.00 83.88 198 ARG A C 1
ATOM 1511 O O . ARG A 1 198 ? -8.184 1.746 17.374 1.00 83.88 198 ARG A O 1
ATOM 1518 N N . ALA A 1 199 ? -9.908 3.112 17.879 1.00 80.38 199 ALA A N 1
ATOM 1519 C CA . ALA A 1 199 ? -9.792 2.924 19.321 1.00 80.38 199 ALA A CA 1
ATOM 1520 C C . ALA A 1 199 ? -10.106 1.463 19.681 1.00 80.38 199 ALA A C 1
ATOM 1522 O O . ALA A 1 199 ? -10.917 0.823 19.006 1.00 80.38 199 ALA A O 1
ATOM 1523 N N . THR A 1 200 ? -9.450 0.935 20.707 1.00 73.00 200 THR A N 1
ATOM 1524 C CA . THR A 1 200 ? -9.856 -0.330 21.324 1.00 73.00 200 THR A CA 1
ATOM 1525 C C . THR A 1 200 ? -11.186 -0.119 22.054 1.00 73.00 200 THR A C 1
ATOM 1527 O O . THR A 1 200 ? -11.362 0.874 22.759 1.00 73.00 200 THR A O 1
ATOM 1530 N N . GLU A 1 201 ? -12.153 -1.006 21.806 1.00 60.03 201 GLU A N 1
ATOM 1531 C CA . GLU A 1 201 ? -13.444 -1.026 22.517 1.00 60.03 201 GLU A CA 1
ATOM 1532 C C . GLU A 1 201 ? -13.321 -1.662 23.907 1.00 60.03 201 GLU A C 1
ATOM 1534 O O . GLU A 1 201 ? -12.535 -2.630 24.051 1.00 60.03 201 GLU A O 1
#

Secondary structure (DSSP, 8-state):
-------------------S-PPPPP-STTGGGHHHHHGGGSSSTTGGGEEEEEEETTEEEEEEEEEEEEETTEEEEEEEEEEETTTTEEEEEEEEEEEEE-STTHHHHHHHHHHHHHHHHHHHHHHH-TTEEEEEE---SS-SEEEEEEEEESSPPPPPTT-----SEEEEEEEE-TTT-SSS-SEEEEEEEEEEEEE--